Protein AF-0000000081167411 (afdb_homodimer)

Structure (mmCIF, N/CA/C/O backbone):
data_AF-0000000081167411-model_v1
#
loop_
_entity.id
_entity.type
_entity.pdbx_description
1 polymer 'Cystatin domain-containing protein'
#
loop_
_atom_site.group_PDB
_atom_site.id
_atom_site.type_symbol
_atom_site.label_atom_id
_atom_site.label_alt_id
_atom_site.label_comp_id
_atom_site.label_asym_id
_atom_site.label_entity_id
_atom_site.label_seq_id
_atom_site.pdbx_PDB_ins_code
_atom_site.Cartn_x
_atom_site.Cartn_y
_atom_site.Cartn_z
_atom_site.occupancy
_atom_site.B_iso_or_equiv
_atom_site.auth_seq_id
_atom_site.auth_comp_id
_atom_site.auth_asym_id
_atom_site.auth_atom_id
_atom_site.pdbx_PDB_model_num
ATOM 1 N N . MET A 1 1 ? -23.656 -11.133 23.297 1 23.47 1 MET A N 1
ATOM 2 C CA . MET A 1 1 ? -22.922 -9.875 23.406 1 23.47 1 MET A CA 1
ATOM 3 C C . MET A 1 1 ? -22 -9.68 22.203 1 23.47 1 MET A C 1
ATOM 5 O O . MET A 1 1 ? -21.047 -10.43 22.016 1 23.47 1 MET A O 1
ATOM 9 N N . ARG A 1 2 ? -22.453 -9.141 20.984 1 22.61 2 ARG A N 1
ATOM 10 C CA . ARG A 1 2 ? -22.438 -9.391 19.547 1 22.61 2 ARG A CA 1
ATOM 11 C C . ARG A 1 2 ? -21.156 -8.836 18.906 1 22.61 2 ARG A C 1
ATOM 13 O O . ARG A 1 2 ? -20.438 -8.07 19.547 1 22.61 2 ARG A O 1
ATOM 20 N N . TYR A 1 3 ? -21.078 -8.906 17.453 1 22.56 3 TYR A N 1
ATOM 21 C CA . TYR A 1 3 ? -20.281 -9.062 16.234 1 22.56 3 TYR A CA 1
ATOM 22 C C . TYR A 1 3 ? -19.703 -7.727 15.789 1 22.56 3 TYR A C 1
ATOM 24 O O . TYR A 1 3 ? -20.422 -6.898 15.219 1 22.56 3 TYR A O 1
ATOM 32 N N . PHE A 1 4 ? -19.031 -6.93 16.594 1 28.44 4 PHE A N 1
ATOM 33 C CA . PHE A 1 4 ? -18.5 -5.684 16.047 1 28.44 4 PHE A CA 1
ATOM 34 C C . PHE A 1 4 ? -17.797 -5.93 14.719 1 28.44 4 PHE A C 1
ATOM 36 O O . PHE A 1 4 ? -16.734 -6.566 14.68 1 28.44 4 PHE A O 1
ATOM 43 N N . GLY A 1 5 ? -18.453 -6.121 13.625 1 26.88 5 GLY A N 1
ATOM 44 C CA . GLY A 1 5 ? -18.094 -6.305 12.227 1 26.88 5 GLY A CA 1
ATOM 45 C C . GLY A 1 5 ? -17.047 -5.328 11.742 1 26.88 5 GLY A C 1
ATOM 46 O O . GLY A 1 5 ? -16.969 -4.191 12.219 1 26.88 5 GLY A O 1
ATOM 47 N N . LEU A 1 6 ? -15.922 -5.832 11.188 1 31.53 6 LEU A N 1
ATOM 48 C CA . LEU A 1 6 ? -14.688 -5.508 10.484 1 31.53 6 LEU A CA 1
ATOM 49 C C . LEU A 1 6 ? -14.945 -4.52 9.359 1 31.53 6 LEU A C 1
ATOM 51 O O . LEU A 1 6 ? -15.648 -4.84 8.391 1 31.53 6 LEU A O 1
ATOM 55 N N . LEU A 1 7 ? -14.984 -3.16 9.594 1 29.31 7 LEU A N 1
ATOM 56 C CA . LEU A 1 7 ? -15.039 -2.059 8.641 1 29.31 7 LEU A CA 1
ATOM 57 C C . LEU A 1 7 ? -13.93 -2.18 7.605 1 29.31 7 LEU A C 1
ATOM 59 O O . LEU A 1 7 ? -12.75 -2.076 7.938 1 29.31 7 LEU A O 1
ATOM 63 N N . CYS A 1 8 ? -14.016 -2.943 6.617 1 29.3 8 CYS A N 1
ATOM 64 C CA . CYS A 1 8 ? -13.273 -3.303 5.414 1 29.3 8 CYS A CA 1
ATOM 65 C C . CYS A 1 8 ? -12.93 -2.064 4.594 1 29.3 8 CYS A C 1
ATOM 67 O O . CYS A 1 8 ? -12.32 -2.168 3.529 1 29.3 8 CYS A O 1
ATOM 69 N N . CYS A 1 9 ? -13.219 -0.774 4.891 1 36.44 9 CYS A N 1
ATOM 70 C CA . CYS A 1 9 ? -13.945 0.009 3.902 1 36.44 9 CYS A CA 1
ATOM 71 C C . CYS A 1 9 ? -13.031 0.444 2.766 1 36.44 9 CYS A C 1
ATOM 73 O O . CYS A 1 9 ? -11.844 0.692 2.979 1 36.44 9 CYS A O 1
ATOM 75 N N . LEU A 1 10 ? -13.43 0.086 1.723 1 32.34 10 LEU A N 1
ATOM 76 C CA . LEU A 1 10 ? -13 0.375 0.359 1 32.34 10 LEU A CA 1
ATOM 77 C C . LEU A 1 10 ? -12.812 1.874 0.155 1 32.34 10 LEU A C 1
ATOM 79 O O . LEU A 1 10 ? -13.781 2.637 0.187 1 32.34 10 LEU A O 1
ATOM 83 N N . VAL A 1 11 ? -11.766 2.412 0.47 1 28.73 11 VAL A N 1
ATOM 84 C CA . VAL A 1 11 ? -11.664 3.814 0.083 1 28.73 11 VAL A CA 1
ATOM 85 C C . VAL A 1 11 ? -11.602 3.93 -1.438 1 28.73 11 VAL A C 1
ATOM 87 O O . VAL A 1 11 ? -10.555 3.697 -2.045 1 28.73 11 VAL A O 1
ATOM 90 N N . SER A 1 12 ? -12.359 3.035 -2.287 1 28.75 12 SER A N 1
ATOM 91 C CA . SER A 1 12 ? -12.297 3.346 -3.711 1 28.75 12 SER A CA 1
ATOM 92 C C . SER A 1 12 ? -12.984 4.668 -4.02 1 28.75 12 SER A C 1
ATOM 94 O O . SER A 1 12 ? -14.203 4.793 -3.848 1 28.75 12 SER A O 1
ATOM 96 N N . VAL A 1 13 ? -12.438 5.773 -3.877 1 27.03 13 VAL A N 1
ATOM 97 C CA . VAL A 1 13 ? -13.141 6.973 -4.316 1 27.03 13 VAL A CA 1
ATOM 98 C C . VAL A 1 13 ? -13.438 6.879 -5.812 1 27.03 13 VAL A C 1
ATOM 100 O O . VAL A 1 13 ? -12.516 6.82 -6.629 1 27.03 13 VAL A O 1
ATOM 103 N N . LEU A 1 14 ? -14.531 6.184 -6.133 1 26.69 14 LEU A N 1
ATOM 104 C CA . LEU A 1 14 ? -15.07 6.23 -7.484 1 26.69 14 LEU A CA 1
ATOM 105 C C . LEU A 1 14 ? -15.281 7.676 -7.934 1 26.69 14 LEU A C 1
ATOM 107 O O . LEU A 1 14 ? -16.141 8.383 -7.387 1 26.69 14 LEU A O 1
ATOM 111 N N . LEU A 1 15 ? -14.312 8.297 -8.422 1 28.61 15 LEU A N 1
ATOM 112 C CA . LEU A 1 15 ? -14.5 9.617 -9.016 1 28.61 15 LEU A CA 1
ATOM 113 C C . LEU A 1 15 ? -15.398 9.539 -10.242 1 28.61 15 LEU A C 1
ATOM 115 O O . LEU A 1 15 ? -15.148 8.75 -11.156 1 28.61 15 LEU A O 1
ATOM 119 N N . GLY A 1 16 ? -16.688 9.695 -10.102 1 26.27 16 GLY A N 1
ATOM 120 C CA . GLY A 1 16 ? -17.625 9.922 -11.18 1 26.27 16 GLY A CA 1
ATOM 121 C C . GLY A 1 16 ? -17.125 10.922 -12.211 1 26.27 16 GLY A C 1
ATOM 122 O O . GLY A 1 16 ? -16.641 12 -11.852 1 26.27 16 GLY A O 1
ATOM 123 N N . CYS A 1 17 ? -16.875 10.523 -13.461 1 28.55 17 CYS A N 1
ATOM 124 C CA . CYS A 1 17 ? -16.453 11.297 -14.625 1 28.55 17 CYS A CA 1
ATOM 125 C C . CYS A 1 17 ? -17.531 12.289 -15.039 1 28.55 17 CYS A C 1
ATOM 127 O O . CYS A 1 17 ? -18.406 11.961 -15.836 1 28.55 17 CYS A O 1
ATOM 129 N N . GLY A 1 18 ? -18.438 12.859 -14.25 1 30.19 18 GLY A N 1
ATOM 130 C CA . GLY A 1 18 ? -19.312 13.844 -14.859 1 30.19 18 GLY A CA 1
ATOM 131 C C . GLY A 1 18 ? -18.578 14.891 -15.656 1 30.19 18 GLY A C 1
ATOM 132 O O . GLY A 1 18 ? -17.375 15.094 -15.469 1 30.19 18 GLY A O 1
ATOM 133 N N . THR A 1 19 ? -19.141 15.547 -16.734 1 34.78 19 THR A N 1
ATOM 134 C CA . THR A 1 19 ? -18.703 16.688 -17.531 1 34.78 19 THR A CA 1
ATOM 135 C C . THR A 1 19 ? -18.172 17.797 -16.641 1 34.78 19 THR A C 1
ATOM 137 O O . THR A 1 19 ? -18.906 18.688 -16.234 1 34.78 19 THR A O 1
ATOM 140 N N . ALA A 1 20 ? -17.5 17.531 -15.547 1 36.19 20 ALA A N 1
ATOM 141 C CA . ALA A 1 20 ? -17.047 18.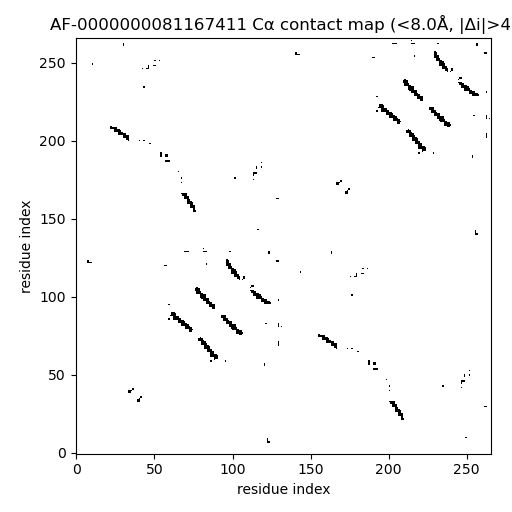578 -14.641 1 36.19 20 ALA A CA 1
ATOM 142 C C . ALA A 1 20 ? -16.234 19.641 -15.383 1 36.19 20 ALA A C 1
ATOM 144 O O . ALA A 1 20 ? -15.57 19.328 -16.375 1 36.19 20 ALA A O 1
ATOM 145 N N . HIS A 1 21 ? -16.469 20.859 -15.32 1 40.5 21 HIS A N 1
ATOM 146 C CA . HIS A 1 21 ? -15.453 21.875 -15.539 1 40.5 21 HIS A CA 1
ATOM 147 C C . HIS A 1 21 ? -14.055 21.344 -15.258 1 40.5 21 HIS A C 1
ATOM 149 O O . HIS A 1 21 ? -13.805 20.781 -14.188 1 40.5 21 HIS A O 1
ATOM 155 N N . MET A 1 22 ? -13.43 20.766 -16.281 1 41.38 22 MET A N 1
ATOM 156 C CA . MET A 1 22 ? -12.078 20.203 -16.234 1 41.38 22 MET A CA 1
ATOM 157 C C . MET A 1 22 ? -11.188 21.016 -15.305 1 41.38 22 MET A C 1
ATOM 159 O O . MET A 1 22 ? -10.734 22.109 -15.664 1 41.38 22 MET A O 1
ATOM 163 N N . GLN A 1 23 ? -11.539 21.266 -14.125 1 48.19 23 GLN A N 1
ATOM 164 C CA . GLN A 1 23 ? -10.516 21.922 -13.312 1 48.19 23 GLN A CA 1
ATOM 165 C C . GLN A 1 23 ? -9.125 21.422 -13.688 1 48.19 23 GLN A C 1
ATOM 167 O O . GLN A 1 23 ? -8.906 20.219 -13.82 1 48.19 23 GLN A O 1
ATOM 172 N N . LEU A 1 24 ? -8.492 22.141 -14.539 1 50.84 24 LEU A N 1
ATOM 173 C CA . LEU A 1 24 ? -7.094 21.875 -14.852 1 50.84 24 LEU A CA 1
ATOM 174 C C . LEU A 1 24 ? -6.355 21.328 -13.633 1 50.84 24 LEU A C 1
ATOM 176 O O . LEU A 1 24 ? -6.309 21.984 -12.594 1 50.84 24 LEU A O 1
ATOM 180 N N . LEU A 1 25 ? -6.434 20.031 -13.398 1 64.94 25 LEU A N 1
ATOM 181 C CA . LEU A 1 25 ? -5.656 19.406 -12.336 1 64.94 25 LEU A CA 1
ATOM 182 C C . LEU A 1 25 ? -4.23 19.953 -12.305 1 64.94 25 LEU A C 1
ATOM 184 O O . LEU A 1 25 ? -3.529 19.938 -13.32 1 64.94 25 LEU A O 1
ATOM 188 N N . GLY A 1 26 ? -3.982 21 -11.508 1 70.12 26 GLY A N 1
ATOM 189 C CA . GLY A 1 26 ? -2.623 21.5 -11.367 1 70.12 26 GLY A CA 1
ATOM 190 C C . GLY A 1 26 ? -1.62 20.406 -11.031 1 70.12 26 GLY A C 1
ATOM 191 O O . GLY A 1 26 ? -1.998 19.328 -10.562 1 70.12 26 GLY A O 1
ATOM 192 N N . GLY A 1 27 ? -0.396 20.484 -11.5 1 84.19 27 GLY A N 1
ATOM 193 C CA . GLY A 1 27 ? 0.702 19.625 -11.078 1 84.19 27 GLY A CA 1
ATOM 194 C C . GLY A 1 27 ? 1.049 19.781 -9.609 1 84.19 27 GLY A C 1
ATOM 195 O O . GLY A 1 27 ? 0.515 20.656 -8.93 1 84.19 27 GLY A O 1
ATOM 196 N N . PHE A 1 28 ? 1.745 18.844 -9.055 1 89.38 28 PHE A N 1
ATOM 197 C CA . PHE A 1 28 ? 2.203 18.984 -7.676 1 89.38 28 PHE A CA 1
ATOM 198 C C . PHE A 1 28 ? 3.217 20.109 -7.543 1 89.38 28 PHE A C 1
ATOM 200 O O . PHE A 1 28 ? 4.066 20.297 -8.414 1 89.38 28 PHE A O 1
ATOM 207 N N . ASP A 1 29 ? 3.096 20.844 -6.48 1 90.62 29 ASP A N 1
ATOM 208 C CA . ASP A 1 29 ? 4.02 21.922 -6.16 1 90.62 29 ASP A CA 1
ATOM 209 C C . ASP A 1 29 ? 5.352 21.375 -5.648 1 90.62 29 ASP A C 1
ATOM 211 O O . ASP A 1 29 ? 5.543 20.156 -5.57 1 90.62 29 ASP A O 1
ATOM 215 N N . ARG A 1 30 ? 6.203 22.297 -5.391 1 91.75 30 ARG A N 1
ATOM 216 C CA . ARG A 1 30 ? 7.5 21.922 -4.84 1 91.75 30 ARG A CA 1
ATOM 217 C C . ARG A 1 30 ? 7.352 21.359 -3.43 1 91.75 30 ARG A C 1
ATOM 219 O O . ARG A 1 30 ? 6.406 21.703 -2.715 1 91.75 30 ARG A O 1
ATOM 226 N N . GLU A 1 31 ? 8.25 20.594 -3.074 1 94.75 31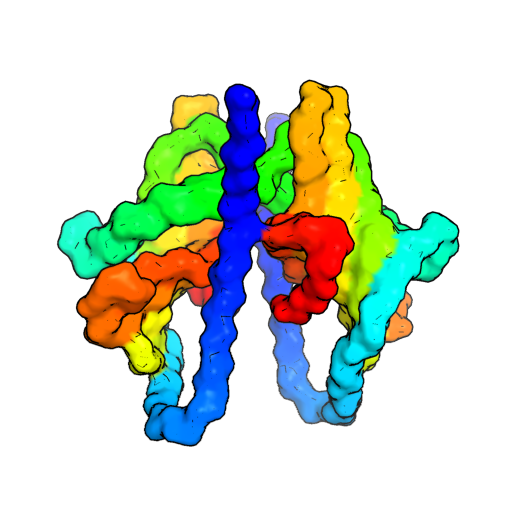 GLU A N 1
ATOM 227 C CA . GLU A 1 31 ? 8.281 19.953 -1.762 1 94.75 31 GLU A CA 1
ATOM 228 C C . GLU A 1 31 ? 8.492 20.984 -0.655 1 94.75 31 GLU A C 1
ATOM 230 O O . GLU A 1 31 ? 9.32 21.891 -0.793 1 94.75 31 GLU A O 1
ATOM 235 N N . LYS A 1 32 ? 7.766 20.922 0.45 1 95.5 32 LYS A N 1
ATOM 236 C CA . LYS A 1 32 ? 7.852 21.797 1.619 1 95.5 32 LYS A CA 1
ATOM 237 C C . LYS A 1 32 ? 8.008 20.969 2.9 1 95.5 32 LYS A C 1
ATOM 239 O O . LYS A 1 32 ? 7.551 19.828 2.975 1 95.5 32 LYS A O 1
ATOM 244 N N . THR A 1 33 ? 8.648 21.594 3.822 1 95.31 33 THR A N 1
ATOM 245 C CA . THR A 1 33 ? 8.75 20.984 5.141 1 95.31 33 THR A CA 1
ATOM 246 C C . THR A 1 33 ? 7.484 21.234 5.953 1 95.31 33 THR A C 1
ATOM 248 O O . THR A 1 33 ? 6.914 22.328 5.914 1 95.31 33 THR A O 1
ATOM 251 N N . VAL A 1 34 ? 7.102 20.188 6.672 1 96.38 34 VAL A N 1
ATOM 252 C CA . VAL A 1 34 ? 5.961 20.375 7.562 1 96.38 34 VAL A CA 1
ATOM 253 C C . VAL A 1 34 ? 6.418 21.031 8.867 1 96.38 34 VAL A C 1
ATOM 255 O O . VAL A 1 34 ? 7.293 20.484 9.555 1 96.38 34 VAL A O 1
ATOM 258 N N . THR A 1 35 ? 5.785 22.109 9.172 1 96.31 35 THR A N 1
ATOM 259 C CA . THR A 1 35 ? 6.086 22.797 10.422 1 96.31 35 THR A CA 1
ATOM 260 C C . THR A 1 35 ? 4.973 22.578 11.445 1 96.31 35 THR A C 1
ATOM 262 O O . THR A 1 35 ? 3.789 22.594 11.094 1 96.31 35 THR A O 1
ATOM 265 N N . LYS A 1 36 ? 5.367 22.406 12.672 1 93.94 36 LYS A N 1
ATOM 266 C CA . LYS A 1 36 ? 4.383 22.219 13.734 1 93.94 36 LYS A CA 1
ATOM 267 C C . LYS A 1 36 ? 3.404 23.391 13.789 1 93.94 36 LYS A C 1
ATOM 269 O O . LYS A 1 36 ? 3.811 24.547 13.719 1 93.94 36 LYS A O 1
ATOM 274 N N . GLY A 1 37 ? 2.141 23.031 13.867 1 94.12 37 GLY A N 1
ATOM 275 C CA . GLY A 1 37 ? 1.109 24.047 13.977 1 94.12 37 GLY A CA 1
ATOM 276 C C . GLY A 1 37 ? 0.63 24.562 12.633 1 94.12 37 GLY A C 1
ATOM 277 O O . GLY A 1 37 ? -0.371 25.281 12.555 1 94.12 37 GLY A O 1
ATOM 278 N N . SER A 1 38 ? 1.311 24.219 11.586 1 96.25 38 SER A N 1
ATOM 279 C CA . SER A 1 38 ? 0.891 24.656 10.25 1 96.25 38 SER A CA 1
ATOM 280 C C . SER A 1 38 ? -0.426 24 9.852 1 96.25 38 SER A C 1
ATOM 282 O O . SER A 1 38 ? -0.88 23.047 10.508 1 96.25 38 SER A O 1
ATOM 284 N N . GLU A 1 39 ? -0.986 24.516 8.766 1 95 39 GLU A N 1
ATOM 285 C CA . GLU A 1 39 ? -2.234 23.969 8.25 1 95 39 GLU A CA 1
ATOM 286 C C . GLU A 1 39 ? -2.074 22.5 7.883 1 95 39 GLU A C 1
ATOM 288 O O . GLU A 1 39 ? -2.932 21.672 8.211 1 95 39 GLU A O 1
ATOM 293 N N . VAL A 1 40 ? -0.971 22.156 7.254 1 96.38 40 VAL A N 1
ATOM 294 C CA . VAL A 1 40 ? -0.758 20.781 6.812 1 96.38 40 VAL A CA 1
ATOM 295 C C . VAL A 1 40 ? -0.528 19.875 8.016 1 96.38 40 VAL A C 1
ATOM 297 O O . VAL A 1 40 ? -0.992 18.734 8.047 1 96.38 40 VAL A O 1
ATOM 300 N N . SER A 1 41 ? 0.216 20.406 8.969 1 97.44 41 SER A N 1
ATOM 301 C CA . SER A 1 41 ? 0.397 19.609 10.188 1 97.44 41 SER A CA 1
ATOM 302 C C . SER A 1 41 ? -0.941 19.297 10.852 1 97.44 41 SER A C 1
ATOM 304 O O . SER A 1 41 ? -1.163 18.188 11.32 1 97.44 41 SER A O 1
ATOM 306 N N . GLN A 1 42 ? -1.876 20.25 10.891 1 97 42 GLN A N 1
ATOM 307 C CA . GLN A 1 42 ? -3.193 20.047 11.484 1 97 42 GLN A CA 1
ATOM 308 C C . GLN A 1 42 ? -4.027 19.078 10.648 1 97 42 GLN A C 1
ATOM 310 O O . GLN A 1 42 ? -4.758 18.25 11.195 1 97 42 GLN A O 1
ATOM 315 N N . LEU A 1 43 ? -3.93 19.281 9.438 1 96.94 43 LEU A N 1
ATOM 316 C CA . LEU A 1 43 ? -4.621 18.375 8.523 1 96.94 43 LEU A CA 1
ATOM 317 C C . LEU A 1 43 ? -4.156 16.938 8.742 1 96.94 43 LEU A C 1
ATOM 319 O O . LEU A 1 43 ? -4.98 16.016 8.812 1 96.94 43 LEU A O 1
ATOM 323 N N . PHE A 1 44 ? -2.879 16.766 8.867 1 98.06 44 PHE A N 1
ATOM 324 C CA . PHE A 1 44 ? -2.287 15.461 9.125 1 98.06 44 PHE A CA 1
ATOM 325 C C . PHE A 1 44 ? -2.816 14.875 10.43 1 98.06 44 PHE A C 1
ATOM 327 O O . PHE A 1 44 ? -3.156 13.695 10.5 1 98.06 44 PHE A O 1
ATOM 334 N N . ASP A 1 45 ? -2.93 15.648 11.414 1 97.19 45 ASP A N 1
ATOM 335 C CA . ASP A 1 45 ? -3.406 15.203 12.719 1 97.19 45 ASP A CA 1
ATOM 336 C C . ASP A 1 45 ? -4.832 14.656 12.625 1 97.19 45 ASP A C 1
ATOM 338 O O . ASP A 1 45 ? -5.195 13.734 13.352 1 97.19 45 ASP A O 1
ATOM 342 N N . ARG A 1 46 ? -5.559 15.148 11.711 1 96.25 46 ARG A N 1
ATOM 343 C CA . ARG A 1 46 ? -6.957 14.742 11.594 1 96.25 46 ARG A CA 1
ATOM 344 C C . ARG A 1 46 ? -7.074 13.352 10.992 1 96.25 46 ARG A C 1
ATOM 346 O O . ARG A 1 46 ? -8.109 12.695 11.125 1 96.25 46 ARG A O 1
ATOM 353 N N . VAL A 1 47 ? -6.012 12.859 10.328 1 97.19 47 VAL A N 1
ATOM 354 C CA . VAL A 1 47 ? -6.121 11.555 9.688 1 97.19 47 VAL A CA 1
ATOM 355 C C . VAL A 1 47 ? -5.203 10.555 10.391 1 97.19 47 VAL A C 1
ATOM 357 O O . VAL A 1 47 ? -4.996 9.445 9.906 1 97.19 47 VAL A O 1
ATOM 360 N N . LYS A 1 48 ? -4.707 10.852 11.539 1 96.62 48 LYS A N 1
ATOM 361 C CA . LYS A 1 48 ? -3.777 9.969 12.242 1 96.62 48 LYS A CA 1
ATOM 362 C C . LYS A 1 48 ? -4.441 8.648 12.609 1 96.62 48 LYS A C 1
ATOM 364 O O . LYS A 1 48 ? -3.83 7.582 12.5 1 96.62 48 LYS A O 1
ATOM 369 N N . THR A 1 49 ? -5.637 8.758 13.047 1 95.19 49 THR A N 1
ATOM 370 C CA . THR A 1 49 ? -6.348 7.535 13.391 1 95.19 49 THR A CA 1
ATOM 371 C C . THR A 1 49 ? -6.543 6.656 12.164 1 95.19 49 THR A C 1
ATOM 373 O O . THR A 1 49 ? -6.391 5.434 12.234 1 95.19 49 THR A O 1
ATOM 376 N N . ASP A 1 50 ? -6.883 7.254 11.047 1 94.06 50 ASP A N 1
ATOM 377 C CA . ASP A 1 50 ? -7.035 6.52 9.789 1 94.06 50 ASP A CA 1
ATOM 378 C C . ASP A 1 50 ? -5.715 5.883 9.367 1 94.06 50 ASP A C 1
ATOM 380 O O . ASP A 1 50 ? -5.699 4.762 8.844 1 94.06 50 ASP A O 1
ATOM 384 N N . ILE A 1 51 ? -4.633 6.551 9.578 1 94.69 51 ILE A N 1
ATOM 385 C CA . ILE A 1 51 ? -3.309 6.027 9.25 1 94.69 51 ILE A CA 1
ATOM 386 C C . ILE A 1 51 ? -3.016 4.801 10.109 1 94.69 51 ILE A C 1
ATOM 388 O O . ILE A 1 51 ? -2.576 3.768 9.594 1 94.69 51 ILE A O 1
ATOM 392 N N . LYS A 1 52 ? -3.273 4.926 11.336 1 92.69 52 LYS A N 1
ATOM 393 C CA . LYS A 1 52 ? -3.053 3.795 12.234 1 92.69 52 LYS A CA 1
ATOM 394 C C . LYS A 1 52 ? -3.9 2.594 11.828 1 92.69 52 LYS A C 1
ATOM 396 O O . LYS A 1 52 ? -3.412 1.462 11.797 1 92.69 52 LYS A O 1
ATOM 401 N N . ASN A 1 53 ? -5.102 2.889 11.523 1 90.69 53 ASN A N 1
ATOM 402 C CA . ASN A 1 53 ? -5.98 1.808 11.102 1 90.69 53 ASN A CA 1
ATOM 403 C C . ASN A 1 53 ? -5.473 1.136 9.828 1 90.69 53 ASN A C 1
ATOM 405 O O . ASN A 1 53 ? -5.496 -0.091 9.719 1 90.69 53 ASN A O 1
ATOM 409 N N . ALA A 1 54 ? -5.051 1.914 8.93 1 90.5 54 ALA A N 1
ATOM 410 C CA . ALA A 1 54 ? -4.52 1.377 7.684 1 90.5 54 ALA A CA 1
ATOM 411 C C . ALA A 1 54 ? -3.283 0.521 7.938 1 90.5 54 ALA A C 1
ATOM 413 O O . ALA A 1 54 ? -3.15 -0.572 7.379 1 90.5 54 ALA A O 1
ATOM 414 N N . LEU A 1 55 ? -2.428 0.99 8.758 1 91.69 55 LEU A N 1
ATOM 415 C CA . LEU A 1 55 ? -1.218 0.239 9.07 1 91.69 55 LEU A CA 1
ATOM 416 C C . LEU A 1 55 ? -1.558 -1.062 9.789 1 91.69 55 LEU A C 1
ATOM 418 O O . LEU A 1 55 ? -0.905 -2.086 9.57 1 91.69 55 LEU A O 1
ATOM 422 N N . ASP A 1 56 ? -2.561 -1.093 10.562 1 88.94 56 ASP A N 1
ATOM 423 C CA . ASP A 1 56 ? -2.992 -2.297 11.266 1 88.94 56 ASP A CA 1
ATOM 424 C C . ASP A 1 56 ? -3.488 -3.357 10.289 1 88.94 56 ASP A C 1
ATOM 426 O O . ASP A 1 56 ? -3.354 -4.555 10.539 1 88.94 56 ASP A O 1
ATOM 430 N N . CYS A 1 57 ? -4.039 -2.863 9.195 1 87.12 57 CYS A N 1
ATOM 431 C CA . CYS A 1 57 ? -4.523 -3.797 8.188 1 87.12 57 CYS A CA 1
ATOM 432 C C . CYS A 1 57 ? -3.371 -4.578 7.57 1 87.12 57 CYS A C 1
ATOM 434 O O . CYS A 1 57 ? -3.562 -5.695 7.086 1 87.12 57 CYS A O 1
ATOM 436 N N . PHE A 1 58 ? -2.182 -4.082 7.629 1 88.88 58 PHE A N 1
ATOM 437 C CA . PHE A 1 58 ? -1.025 -4.766 7.059 1 88.88 58 PHE A CA 1
ATOM 438 C C . PHE A 1 58 ? -0.361 -5.66 8.102 1 88.88 58 PHE A C 1
ATOM 440 O O . PHE A 1 58 ? 0.562 -6.414 7.781 1 88.88 58 PHE A O 1
ATOM 447 N N . ASN A 1 59 ? -0.777 -5.516 9.352 1 87.06 59 ASN A N 1
ATOM 448 C CA . ASN A 1 59 ? -0.23 -6.383 10.383 1 87.06 59 ASN A CA 1
ATOM 449 C C . ASN A 1 59 ? -0.728 -7.816 10.234 1 87.06 59 ASN A C 1
ATOM 451 O O . ASN A 1 59 ? -1.878 -8.117 10.562 1 87.06 59 ASN A O 1
ATOM 455 N N . VAL A 1 60 ? 0.082 -8.711 9.883 1 86.12 60 VAL A N 1
ATOM 456 C CA . VAL A 1 60 ? -0.377 -10.055 9.555 1 86.12 60 VAL A CA 1
ATOM 457 C C . VAL A 1 60 ? -0.211 -10.969 10.766 1 86.12 60 VAL A C 1
ATOM 459 O O . VAL A 1 60 ? -0.807 -12.047 10.828 1 86.12 60 VAL A O 1
ATOM 462 N N . GLY A 1 61 ? 0.526 -10.578 11.742 1 85.75 61 GLY A N 1
ATOM 463 C CA . GLY A 1 61 ? 0.695 -11.422 12.922 1 85.75 61 GLY A CA 1
ATOM 464 C C . GLY A 1 61 ? 1.346 -12.758 12.617 1 85.75 61 GLY A C 1
ATOM 465 O O . GLY A 1 61 ? 2.311 -12.82 11.852 1 85.75 61 GLY A O 1
ATOM 466 N N . TYR A 1 62 ? 0.834 -13.828 13.32 1 89.06 62 TYR A N 1
ATOM 467 C CA . TYR A 1 62 ? 1.325 -15.188 13.125 1 89.06 62 TYR A CA 1
ATOM 468 C C . TYR A 1 62 ? 0.553 -15.898 12.023 1 89.06 62 TYR A C 1
ATOM 470 O O . TYR A 1 62 ? -0.547 -16.406 12.25 1 89.06 62 TYR A O 1
ATOM 478 N N . THR A 1 63 ? 1.07 -15.93 10.867 1 91.69 63 THR A N 1
ATOM 479 C CA . THR A 1 63 ? 0.361 -16.438 9.703 1 91.69 63 THR A CA 1
ATOM 480 C C . THR A 1 63 ? 1.2 -17.484 8.977 1 91.69 63 THR A C 1
ATOM 482 O O . THR A 1 63 ? 2.426 -17.516 9.109 1 91.69 63 THR A O 1
ATOM 485 N N . GLY A 1 64 ? 0.513 -18.375 8.297 1 93.25 64 GLY A N 1
ATOM 486 C CA . GLY A 1 64 ? 1.155 -19.281 7.352 1 93.25 64 GLY A CA 1
ATOM 487 C C . GLY A 1 64 ? 1.486 -18.609 6.027 1 93.25 64 GLY A C 1
ATOM 488 O O . GLY A 1 64 ? 1.324 -17.391 5.883 1 93.25 64 GLY A O 1
ATOM 489 N N . PRO A 1 65 ? 2.035 -19.391 5.09 1 94.44 65 PRO A N 1
ATOM 490 C CA . PRO A 1 65 ? 2.373 -18.844 3.771 1 94.44 65 PRO A CA 1
ATOM 491 C C . PRO A 1 65 ? 1.15 -18.328 3.012 1 94.44 65 PRO A C 1
ATOM 493 O O . PRO A 1 65 ? 0.065 -18.906 3.125 1 94.44 65 PRO A O 1
ATOM 496 N N . PRO A 1 66 ? 1.371 -17.266 2.25 1 96 66 PRO A N 1
ATOM 497 C CA . PRO A 1 66 ? 0.239 -16.781 1.462 1 96 66 PRO A CA 1
ATOM 498 C C . PRO A 1 66 ? -0.187 -17.75 0.368 1 96 66 PRO A C 1
ATOM 500 O O . PRO A 1 66 ? 0.654 -18.469 -0.196 1 96 66 PRO A O 1
ATOM 503 N N . THR A 1 67 ? -1.477 -17.688 0.09 1 94.94 67 THR A N 1
ATOM 504 C CA . THR A 1 67 ? -2.055 -18.484 -0.985 1 94.94 67 THR A CA 1
ATOM 505 C C . THR A 1 67 ? -2.789 -17.594 -1.985 1 94.94 67 THR A C 1
ATOM 507 O O . THR A 1 67 ? -3.596 -16.75 -1.596 1 94.94 67 THR A O 1
ATOM 510 N N . ALA A 1 68 ? -2.5 -17.797 -3.238 1 95.94 68 ALA A N 1
ATOM 511 C CA . ALA A 1 68 ? -3.201 -17.062 -4.293 1 95.94 68 ALA A CA 1
ATOM 512 C C . ALA A 1 68 ? -4.613 -17.609 -4.488 1 95.94 68 ALA A C 1
ATOM 514 O O . ALA A 1 68 ? -4.824 -18.828 -4.492 1 95.94 68 ALA A O 1
ATOM 515 N N . LEU A 1 69 ? -5.629 -16.703 -4.742 1 94.69 69 LEU A N 1
ATOM 516 C CA . LEU A 1 69 ? -7.023 -17.125 -4.836 1 94.69 69 LEU A CA 1
ATOM 517 C C . LEU A 1 69 ? -7.566 -16.906 -6.242 1 94.69 69 LEU A C 1
ATOM 519 O O . LEU A 1 69 ? -8.016 -17.859 -6.895 1 94.69 69 LEU A O 1
ATOM 523 N N . LYS A 1 70 ? -7.621 -15.688 -6.645 1 95.5 70 LYS A N 1
ATOM 524 C CA . LYS A 1 70 ? -8.117 -15.258 -7.949 1 95.5 70 LYS A CA 1
ATOM 525 C C . LYS A 1 70 ? -7.148 -14.289 -8.617 1 95.5 70 LYS A C 1
ATOM 527 O O . LYS A 1 70 ? -6.227 -13.781 -7.973 1 95.5 70 LYS A O 1
ATOM 532 N N . TYR A 1 71 ? -7.387 -14.125 -9.914 1 95.62 71 TYR A N 1
ATOM 533 C CA . TYR A 1 71 ? -6.516 -13.172 -10.594 1 95.62 71 TYR A CA 1
ATOM 534 C C . TYR A 1 71 ? -7.176 -12.641 -11.859 1 95.62 71 TYR A C 1
ATOM 536 O O . TYR A 1 71 ? -8.094 -13.266 -12.398 1 95.62 71 TYR A O 1
ATOM 544 N N . ILE A 1 72 ? -6.727 -11.453 -12.258 1 95.38 72 ILE A N 1
ATOM 545 C CA . ILE A 1 72 ? -6.941 -10.891 -13.586 1 95.38 72 ILE A CA 1
ATOM 546 C C . ILE A 1 72 ? -5.594 -10.594 -14.242 1 95.38 72 ILE A C 1
ATOM 548 O O . ILE A 1 72 ? -4.586 -10.43 -13.555 1 95.38 72 ILE A O 1
ATOM 552 N N . GLN A 1 73 ? -5.547 -10.594 -15.531 1 96 73 GLN A N 1
ATOM 553 C CA . GLN A 1 73 ? -4.273 -10.391 -16.219 1 96 73 GLN A CA 1
ATOM 554 C C . GLN A 1 73 ? -4.43 -9.422 -17.391 1 96 73 GLN A C 1
ATOM 556 O O . GLN A 1 73 ? -5.52 -9.273 -17.938 1 96 73 GLN A O 1
ATOM 561 N N . GLN A 1 74 ? -3.363 -8.781 -17.688 1 94.38 74 GLN A N 1
ATOM 562 C CA . GLN A 1 74 ? -3.281 -7.797 -18.766 1 94.38 74 GLN A CA 1
ATOM 563 C C . GLN A 1 74 ? -1.997 -7.973 -19.578 1 94.38 74 GLN A C 1
ATOM 565 O O . GLN A 1 74 ? -0.906 -8.039 -19 1 94.38 74 GLN A O 1
ATOM 570 N N . VAL A 1 75 ? -2.234 -8.055 -20.938 1 92 75 VAL A N 1
ATOM 571 C CA . VAL A 1 75 ? -1.077 -8.156 -21.812 1 92 75 VAL A CA 1
ATOM 572 C C . VAL A 1 75 ? -0.486 -6.77 -22.047 1 92 75 VAL A C 1
ATOM 574 O O . VAL A 1 75 ? -1.188 -5.859 -22.5 1 92 75 VAL A O 1
ATOM 577 N N . VAL A 1 76 ? 0.887 -6.613 -21.734 1 89.62 76 VAL A N 1
ATOM 578 C CA . VAL A 1 76 ? 1.685 -5.434 -22.062 1 89.62 76 VAL A CA 1
ATOM 579 C C . VAL A 1 76 ? 2.973 -5.855 -22.766 1 89.62 76 VAL A C 1
ATOM 581 O O . VAL A 1 76 ? 2.963 -6.762 -23.594 1 89.62 76 VAL A O 1
ATOM 584 N N . ALA A 1 77 ? 4.078 -5.25 -22.562 1 88.25 77 ALA A N 1
ATOM 585 C CA . ALA A 1 77 ? 5.375 -5.812 -22.938 1 88.25 77 ALA A CA 1
ATOM 586 C C . ALA A 1 77 ? 5.801 -6.902 -21.953 1 88.25 77 ALA A C 1
ATOM 588 O O . ALA A 1 77 ? 6.805 -6.758 -21.25 1 88.25 77 ALA A O 1
ATOM 589 N N . GLY A 1 78 ? 4.98 -7.855 -21.938 1 93.25 78 GLY A N 1
ATOM 590 C CA . GLY A 1 78 ? 4.895 -8.898 -20.922 1 93.25 78 GLY A CA 1
ATOM 591 C C . GLY A 1 78 ? 3.49 -9.109 -20.391 1 93.25 78 GLY A C 1
ATOM 592 O O . GLY A 1 78 ? 2.518 -9.031 -21.141 1 93.25 78 GLY A O 1
ATOM 593 N N . MET A 1 79 ? 3.438 -9.43 -19.062 1 94.44 79 MET A N 1
ATOM 594 C CA . MET A 1 79 ? 2.129 -9.648 -18.453 1 94.44 79 MET A CA 1
ATOM 595 C C . MET A 1 79 ? 2.051 -8.984 -17.078 1 94.44 79 MET A C 1
ATOM 597 O O . MET A 1 79 ? 3 -9.062 -16.297 1 94.44 79 MET A O 1
ATOM 601 N N . ASN A 1 80 ? 1.009 -8.258 -16.922 1 95.06 80 ASN A N 1
ATOM 602 C CA . ASN A 1 80 ? 0.624 -7.871 -15.562 1 95.06 80 ASN A CA 1
ATOM 603 C C . ASN A 1 80 ? -0.433 -8.812 -14.984 1 95.06 80 ASN A C 1
ATOM 605 O O . ASN A 1 80 ? -1.402 -9.148 -15.664 1 95.06 80 ASN A O 1
ATOM 609 N N . TYR A 1 81 ? -0.26 -9.172 -13.75 1 96 81 TYR A N 1
ATOM 610 C CA . TYR A 1 81 ? -1.261 -9.922 -13 1 96 81 TYR A CA 1
ATOM 611 C C . TYR A 1 81 ? -1.671 -9.18 -11.734 1 96 81 TYR A C 1
ATOM 613 O O . TYR A 1 81 ? -0.817 -8.719 -10.977 1 96 81 TYR A O 1
ATOM 621 N N . ILE A 1 82 ? -2.941 -9.016 -11.516 1 95.12 82 ILE A N 1
ATOM 622 C CA . ILE A 1 82 ? -3.459 -8.672 -10.195 1 95.12 82 ILE A CA 1
ATOM 623 C C . ILE A 1 82 ? -4.039 -9.914 -9.523 1 95.12 82 ILE A C 1
ATOM 625 O O . ILE A 1 82 ? -4.984 -10.516 -10.039 1 95.12 82 ILE A O 1
ATOM 629 N N . VAL A 1 83 ? -3.457 -10.25 -8.406 1 95.31 83 VAL A N 1
ATOM 630 C CA . VAL A 1 83 ? -3.787 -11.5 -7.742 1 95.31 83 VAL A CA 1
ATOM 631 C C . VAL A 1 83 ? -4.344 -11.219 -6.348 1 95.31 83 VAL A C 1
ATOM 633 O O . VAL A 1 83 ? -3.725 -10.492 -5.562 1 95.31 83 VAL A O 1
ATOM 636 N N . SER A 1 84 ? -5.516 -11.742 -6.109 1 94.31 84 SER A N 1
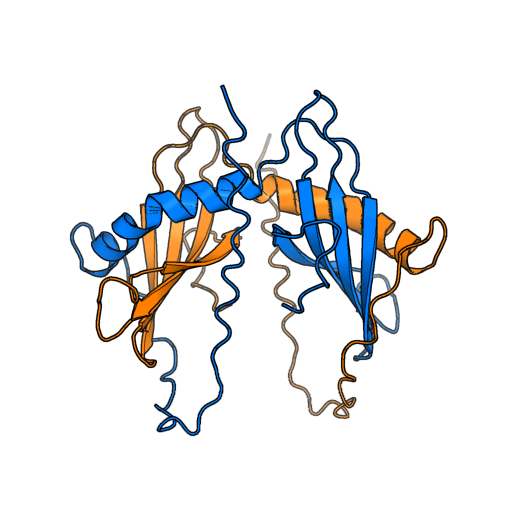ATOM 637 C CA . SER A 1 84 ? -5.965 -11.766 -4.719 1 94.31 84 SER A CA 1
ATOM 638 C C . SER A 1 84 ? -5.344 -12.93 -3.957 1 94.31 84 SER A C 1
ATOM 640 O O . SER A 1 84 ? -5.164 -14.016 -4.512 1 94.31 84 SER A O 1
ATOM 642 N N . MET A 1 85 ? -5.023 -12.672 -2.67 1 94.31 85 MET A N 1
ATOM 643 C CA . MET A 1 85 ? -4.395 -13.719 -1.868 1 94.31 85 MET A CA 1
ATOM 644 C C . MET A 1 85 ? -4.91 -13.688 -0.434 1 94.31 85 MET A C 1
ATOM 646 O O . MET A 1 85 ? -5.488 -12.695 0.003 1 94.31 85 MET A O 1
ATOM 650 N N . VAL A 1 86 ? -4.688 -14.867 0.24 1 93.38 86 VAL A N 1
ATOM 651 C CA . VAL A 1 86 ? -5.043 -15 1.649 1 93.38 86 VAL A CA 1
ATOM 652 C C . VAL A 1 86 ? -3.814 -15.43 2.453 1 93.38 86 VAL A C 1
ATOM 654 O O . VAL A 1 86 ? -2.984 -16.203 1.967 1 93.38 86 VAL A O 1
ATOM 657 N N . MET A 1 87 ? -3.648 -14.82 3.539 1 93.19 87 MET A N 1
ATOM 658 C CA . MET A 1 87 ? -2.719 -15.281 4.566 1 93.19 87 MET A CA 1
ATOM 659 C C . MET A 1 87 ? -3.467 -15.906 5.738 1 93.19 87 MET A C 1
ATOM 661 O O . MET A 1 87 ? -4.117 -15.203 6.512 1 93.19 87 MET A O 1
ATOM 665 N N . PRO A 1 88 ? -3.299 -17.172 5.879 1 93.62 88 PRO A N 1
ATOM 666 C CA . PRO A 1 88 ? -4.059 -17.844 6.938 1 93.62 88 PRO A CA 1
ATOM 667 C C . PRO A 1 88 ? -3.502 -17.562 8.328 1 93.62 88 PRO A C 1
ATOM 669 O O . PRO A 1 88 ? -2.285 -17.578 8.531 1 93.62 88 PRO A O 1
ATOM 672 N N . SER A 1 89 ? -4.43 -17.359 9.25 1 93.19 89 SER A N 1
ATOM 673 C CA . SER A 1 89 ? -4.012 -17.203 10.641 1 93.19 89 SER A CA 1
ATOM 674 C C . SER A 1 89 ? -3.625 -18.562 11.242 1 93.19 89 SER A C 1
ATOM 676 O O . SER A 1 89 ? -4.332 -19.547 11.062 1 93.19 89 SER A O 1
ATOM 678 N N . LEU A 1 90 ? -2.469 -18.562 11.969 1 93.5 90 LEU A N 1
ATOM 679 C CA . LEU A 1 90 ? -2.035 -19.812 12.594 1 93.5 90 LEU A CA 1
ATOM 680 C C . LEU A 1 90 ? -2.359 -19.812 14.086 1 93.5 90 LEU A C 1
ATOM 682 O O . LEU A 1 90 ? -2.15 -20.812 14.766 1 93.5 90 LEU A O 1
ATOM 686 N N . ASP A 1 91 ? -2.832 -18.719 14.602 1 90.44 91 ASP A N 1
ATOM 687 C CA . ASP A 1 91 ? -3.123 -18.641 16.031 1 90.44 91 ASP A CA 1
ATOM 688 C C . ASP A 1 91 ? -4.621 -18.453 16.281 1 90.44 91 ASP A C 1
ATOM 690 O O . ASP A 1 91 ? -5.023 -17.969 17.328 1 90.44 91 ASP A O 1
ATOM 694 N N . GLY A 1 92 ? -5.43 -18.844 15.352 1 88.62 92 GLY A N 1
ATOM 695 C CA . GLY A 1 92 ? -6.871 -18.828 15.531 1 88.62 92 GLY A CA 1
ATOM 696 C C . GLY A 1 92 ? -7.496 -17.469 15.242 1 88.62 92 GLY A C 1
ATOM 697 O O . GLY A 1 92 ? -8.703 -17.281 15.43 1 88.62 92 GLY A O 1
ATOM 698 N N . GLY A 1 93 ? -6.691 -16.562 14.836 1 86.56 93 GLY A N 1
ATOM 699 C CA . GLY A 1 93 ? -7.238 -15.258 14.461 1 86.56 93 GLY A CA 1
ATOM 700 C C . GLY A 1 93 ? -7.891 -15.258 13.094 1 86.56 93 GLY A C 1
ATOM 701 O O . GLY A 1 93 ? -8.273 -16.312 12.578 1 86.56 93 GLY A O 1
ATOM 702 N N . GLN A 1 94 ? -8.133 -14.102 12.547 1 87 94 GLN A N 1
ATOM 703 C CA . GLN A 1 94 ? -8.766 -13.945 11.242 1 87 94 GLN A CA 1
ATOM 704 C C . GLN A 1 94 ? -7.734 -14.031 10.117 1 87 94 GLN A C 1
ATOM 706 O O . GLN A 1 94 ? -6.598 -13.578 10.273 1 87 94 GLN A O 1
ATOM 711 N N . ASN A 1 95 ? -8.195 -14.625 9.055 1 90.25 95 ASN A N 1
ATOM 712 C CA . ASN A 1 95 ? -7.375 -14.57 7.848 1 90.25 95 ASN A CA 1
ATOM 713 C C . ASN A 1 95 ? -7.207 -13.133 7.348 1 90.25 95 ASN A C 1
ATOM 715 O O . ASN A 1 95 ? -8.102 -12.305 7.516 1 90.25 95 ASN A O 1
ATOM 719 N N . LYS A 1 96 ? -6.023 -12.914 6.785 1 89.81 96 LYS A N 1
ATOM 720 C CA . LYS A 1 96 ? -5.805 -11.625 6.141 1 89.81 96 LYS A CA 1
ATOM 721 C C . LYS A 1 96 ? -5.793 -11.766 4.621 1 89.81 96 LYS A C 1
ATOM 723 O O . LYS A 1 96 ? -5.297 -12.758 4.086 1 89.81 96 LYS A O 1
ATOM 728 N N . TYR A 1 97 ? -6.305 -10.727 3.979 1 90.75 97 TYR A N 1
ATOM 729 C CA . TYR A 1 97 ? -6.41 -10.742 2.523 1 90.75 97 TYR A CA 1
ATOM 730 C C . TYR A 1 97 ? -5.703 -9.539 1.91 1 90.75 97 TYR A C 1
ATOM 732 O O . TYR A 1 97 ? -5.789 -8.43 2.436 1 90.75 97 TYR A O 1
ATOM 740 N N . PHE A 1 98 ? -5.035 -9.852 0.825 1 92.56 98 PHE A N 1
ATOM 741 C CA . PHE A 1 98 ? -4.328 -8.805 0.092 1 92.56 98 PHE A CA 1
ATOM 742 C C . PHE A 1 98 ? -4.523 -8.977 -1.41 1 92.56 98 PHE A C 1
ATOM 744 O O . PHE A 1 98 ? -4.941 -10.039 -1.872 1 92.56 98 PHE A O 1
ATOM 751 N N . ILE A 1 99 ? -4.273 -7.945 -2.137 1 93.12 99 ILE A N 1
ATOM 752 C CA . ILE A 1 99 ? -4.082 -8.016 -3.582 1 93.12 99 ILE A CA 1
ATOM 753 C C . ILE A 1 99 ? -2.66 -7.586 -3.936 1 93.12 99 ILE A C 1
ATOM 755 O O . ILE A 1 99 ? -2.125 -6.641 -3.352 1 93.12 99 ILE A O 1
ATOM 759 N N . VAL A 1 100 ? -2.115 -8.289 -4.871 1 94.25 100 VAL A N 1
ATOM 760 C CA . VAL A 1 100 ? -0.761 -7.957 -5.305 1 94.25 100 VAL A CA 1
ATOM 761 C C . VAL A 1 100 ? -0.725 -7.812 -6.824 1 94.25 100 VAL A C 1
ATOM 763 O O . VAL A 1 100 ? -1.513 -8.445 -7.531 1 94.25 100 VAL A O 1
ATOM 766 N N . LYS A 1 101 ? 0.157 -6.973 -7.297 1 93.88 101 LYS A N 1
ATOM 767 C CA . LYS A 1 101 ? 0.452 -6.836 -8.719 1 93.88 101 LYS A CA 1
ATOM 768 C C . LYS A 1 101 ? 1.811 -7.445 -9.062 1 93.88 101 LYS A C 1
ATOM 770 O O . LYS A 1 101 ? 2.828 -7.074 -8.469 1 93.88 101 LYS A O 1
ATOM 775 N N . ILE A 1 102 ? 1.783 -8.328 -9.961 1 96.38 102 ILE A N 1
ATOM 776 C CA . ILE A 1 102 ? 2.98 -9.031 -10.398 1 96.38 102 ILE A CA 1
ATOM 777 C C . ILE A 1 102 ? 3.238 -8.742 -11.875 1 96.38 102 ILE A C 1
ATOM 779 O O . ILE A 1 102 ? 2.311 -8.766 -12.688 1 96.38 102 ILE A O 1
ATOM 783 N N . TYR A 1 103 ? 4.492 -8.477 -12.203 1 95.69 103 TYR A N 1
ATOM 784 C CA . TYR A 1 103 ? 4.898 -8.281 -13.594 1 95.69 103 TYR A CA 1
ATOM 785 C C . TYR A 1 103 ? 5.812 -9.414 -14.055 1 95.69 103 TYR A C 1
ATOM 787 O O . TYR A 1 103 ? 6.801 -9.734 -13.383 1 95.69 103 TYR A O 1
ATOM 795 N N . GLU A 1 104 ? 5.418 -9.953 -15.188 1 95.5 104 GLU A N 1
ATOM 796 C CA . GLU A 1 104 ? 6.227 -10.969 -15.852 1 95.5 104 GLU A CA 1
ATOM 797 C C . GLU A 1 104 ? 6.707 -10.484 -17.219 1 95.5 104 GLU A C 1
ATOM 799 O O . GLU A 1 104 ? 5.922 -10.391 -18.156 1 95.5 104 GLU A O 1
ATOM 804 N N . PRO A 1 105 ? 8.008 -10.227 -17.328 1 92.62 105 PRO A N 1
ATOM 805 C CA . PRO A 1 105 ? 8.5 -9.781 -18.625 1 92.62 105 PRO A CA 1
ATOM 806 C C . PRO A 1 105 ? 8.336 -10.836 -19.719 1 92.62 105 PRO A C 1
ATOM 808 O O . PRO A 1 105 ? 8.352 -12.031 -19.438 1 92.62 105 PRO A O 1
ATOM 811 N N . ALA A 1 106 ? 8.203 -10.375 -20.969 1 90.44 106 ALA A N 1
ATOM 812 C CA . ALA A 1 106 ? 8.031 -11.273 -22.109 1 90.44 106 ALA A CA 1
ATOM 813 C C . ALA A 1 106 ? 9.258 -12.172 -22.281 1 90.44 106 ALA A C 1
ATOM 815 O O . ALA A 1 106 ? 9.133 -13.344 -22.625 1 90.44 106 ALA A O 1
ATOM 816 N N . HIS A 1 107 ? 10.359 -11.656 -22.125 1 88.81 107 HIS A N 1
ATOM 817 C CA . HIS A 1 107 ? 11.609 -12.398 -22.188 1 88.81 107 HIS A CA 1
ATOM 818 C C . HIS A 1 107 ? 12.375 -12.312 -20.875 1 88.81 107 HIS A C 1
ATOM 820 O O . HIS A 1 107 ? 12.734 -11.211 -20.438 1 88.81 107 HIS A O 1
ATOM 826 N N . ARG A 1 108 ? 12.539 -13.523 -20.281 1 81.81 108 ARG A N 1
ATOM 827 C CA . ARG A 1 108 ? 13.242 -13.539 -19 1 81.81 108 ARG A CA 1
ATOM 828 C C . ARG A 1 108 ? 14.742 -13.688 -19.203 1 81.81 108 ARG A C 1
ATOM 830 O O . ARG A 1 108 ? 15.188 -14.422 -20.078 1 81.81 108 ARG A O 1
ATOM 837 N N . ASP A 1 109 ? 15.406 -12.898 -18.562 1 82.44 109 ASP A N 1
ATOM 838 C CA . ASP A 1 109 ? 16.844 -13.07 -18.438 1 82.44 109 ASP A CA 1
ATOM 839 C C . ASP A 1 109 ? 17.297 -12.766 -17 1 82.44 109 ASP A C 1
ATOM 841 O O . ASP A 1 109 ? 16.516 -12.852 -16.062 1 82.44 109 ASP A O 1
ATOM 845 N N . ASN A 1 110 ? 18.594 -12.617 -16.844 1 76.62 110 ASN A N 1
ATOM 846 C CA . ASN A 1 110 ? 19.125 -12.461 -15.5 1 76.62 110 ASN A CA 1
ATOM 847 C C . ASN A 1 110 ? 18.656 -11.148 -14.867 1 76.62 110 ASN A C 1
ATOM 849 O O . ASN A 1 110 ? 18.609 -11.031 -13.641 1 76.62 110 ASN A O 1
ATOM 853 N N . VAL A 1 111 ? 18.25 -10.234 -15.766 1 74.12 111 VAL A N 1
ATOM 854 C CA . VAL A 1 111 ? 17.875 -8.914 -15.281 1 74.12 111 VAL A CA 1
ATOM 855 C C . VAL A 1 111 ? 16.359 -8.781 -15.281 1 74.12 111 VAL A C 1
ATOM 857 O O . VAL A 1 111 ? 15.781 -8.195 -14.359 1 74.12 111 VAL A O 1
ATOM 860 N N . MET A 1 112 ? 15.828 -9.305 -16.312 1 81.94 112 MET A N 1
ATOM 861 C CA . MET A 1 112 ? 14.375 -9.203 -16.469 1 81.94 112 MET A CA 1
ATOM 862 C C . MET A 1 112 ? 13.68 -10.43 -15.906 1 81.94 112 MET A C 1
ATOM 864 O O . MET A 1 112 ? 13.5 -11.43 -16.609 1 81.94 112 MET A O 1
ATOM 868 N N . LYS A 1 113 ? 13.289 -10.352 -14.586 1 91.5 113 LYS A N 1
ATOM 869 C CA . LYS A 1 113 ? 12.633 -11.469 -13.914 1 91.5 113 LYS A CA 1
ATOM 870 C C . LYS A 1 113 ? 11.258 -11.062 -13.391 1 91.5 113 LYS A C 1
ATOM 872 O O . LYS A 1 113 ? 10.914 -9.875 -13.391 1 91.5 113 LYS A O 1
ATOM 877 N N . VAL A 1 114 ? 10.523 -12.023 -13 1 95.88 114 VAL A N 1
ATOM 878 C CA . VAL A 1 114 ? 9.219 -11.773 -12.398 1 95.88 114 VAL A CA 1
ATOM 879 C C . VAL A 1 114 ? 9.383 -10.914 -11.148 1 95.88 114 VAL A C 1
ATOM 881 O O . VAL A 1 114 ? 10.289 -11.133 -10.344 1 95.88 114 VAL A O 1
ATOM 884 N N . SER A 1 115 ? 8.492 -9.922 -11.055 1 95.12 115 SER A N 1
ATOM 885 C CA . SER A 1 115 ? 8.656 -9.008 -9.93 1 95.12 115 SER A CA 1
ATOM 886 C C . SER A 1 115 ? 7.312 -8.633 -9.312 1 95.12 115 SER A C 1
ATOM 888 O O . SER A 1 115 ? 6.301 -8.562 -10.016 1 95.12 115 SER A O 1
ATOM 890 N N . LEU A 1 116 ? 7.316 -8.445 -8.031 1 95.69 116 LEU A N 1
ATOM 891 C CA . LEU A 1 116 ? 6.195 -7.832 -7.32 1 95.69 116 LEU A CA 1
ATOM 892 C C . LEU A 1 116 ? 6.207 -6.316 -7.492 1 95.69 116 LEU A C 1
ATOM 894 O O . LEU A 1 11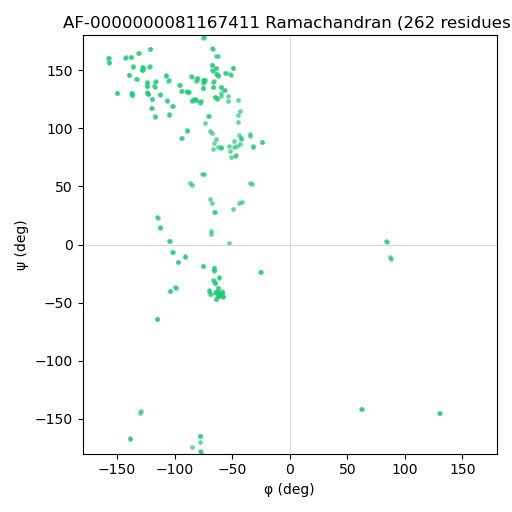6 ? 7.188 -5.656 -7.148 1 95.69 116 LEU A O 1
ATOM 898 N N . LEU A 1 117 ? 5.148 -5.738 -8.016 1 92.06 117 LEU A N 1
ATOM 899 C CA . LEU A 1 117 ? 5.121 -4.305 -8.297 1 92.06 117 LEU A CA 1
ATOM 900 C C . LEU A 1 117 ? 4.391 -3.549 -7.191 1 92.06 117 LEU A C 1
ATOM 902 O O . LEU A 1 117 ? 4.742 -2.408 -6.879 1 92.06 117 LEU A O 1
ATOM 906 N N . ASP A 1 118 ? 3.396 -4.129 -6.676 1 89.25 118 ASP A N 1
ATOM 907 C CA . ASP A 1 118 ? 2.566 -3.416 -5.711 1 89.25 118 ASP A CA 1
ATOM 908 C C . ASP A 1 118 ? 1.797 -4.391 -4.82 1 89.25 118 ASP A C 1
ATOM 910 O O . ASP A 1 118 ? 1.688 -5.574 -5.141 1 89.25 118 ASP A O 1
ATOM 914 N N . LEU A 1 119 ? 1.353 -3.885 -3.689 1 91.75 119 LEU A N 1
ATOM 915 C CA . LEU A 1 119 ? 0.613 -4.66 -2.699 1 91.75 119 LEU A CA 1
ATOM 916 C C . LEU A 1 119 ? -0.366 -3.777 -1.936 1 91.75 119 LEU A C 1
ATOM 918 O O . LEU A 1 119 ? -0.022 -2.662 -1.537 1 91.75 119 LEU A O 1
ATOM 922 N N . LYS A 1 120 ? -1.568 -4.215 -1.849 1 87.94 120 LYS A N 1
ATOM 923 C CA . LYS A 1 120 ? -2.58 -3.488 -1.086 1 87.94 120 LYS A CA 1
ATOM 924 C C . LYS A 1 120 ? -3.367 -4.43 -0.181 1 87.94 120 LYS A C 1
ATOM 926 O O . LYS A 1 120 ? -3.572 -5.598 -0.52 1 87.94 120 LYS A O 1
ATOM 931 N N . SER A 1 121 ? -3.639 -3.85 0.951 1 87.31 121 SER A N 1
ATOM 932 C CA . SER A 1 121 ? -4.57 -4.613 1.771 1 87.31 121 SER A CA 1
ATOM 933 C C . SER A 1 121 ? -5.938 -4.723 1.101 1 87.31 121 SER A C 1
ATOM 935 O O . SER A 1 121 ? -6.41 -3.762 0.487 1 87.31 121 SER A O 1
ATOM 937 N N . SER A 1 122 ? -6.371 -5.879 0.994 1 68.19 122 SER A N 1
ATOM 938 C CA . SER A 1 122 ? -7.672 -6.078 0.363 1 68.19 122 SER A CA 1
ATOM 939 C C . SER A 1 122 ? -8.805 -5.91 1.37 1 68.19 122 SER A C 1
ATOM 941 O O . SER A 1 122 ? -8.688 -6.336 2.521 1 68.19 122 SER A O 1
ATOM 943 N N . GLU A 1 123 ? -9.648 -5.016 0.986 1 58.25 123 GLU A N 1
ATOM 944 C CA . GLU A 1 123 ? -10.906 -5.059 1.721 1 58.25 123 GLU A CA 1
ATOM 945 C C . GLU A 1 123 ? -11.688 -6.324 1.399 1 58.25 123 GLU A C 1
ATOM 947 O O . GLU A 1 123 ? -12.875 -6.434 1.739 1 58.25 123 GLU A O 1
ATOM 952 N N . ILE A 1 124 ? -11 -7.152 0.703 1 52.62 124 ILE A N 1
ATOM 953 C CA . ILE A 1 124 ? -11.641 -8.195 -0.096 1 52.62 124 ILE A CA 1
ATOM 954 C C . ILE A 1 124 ? -12.273 -9.234 0.824 1 52.62 124 ILE A C 1
ATOM 956 O O . ILE A 1 124 ? -11.578 -9.859 1.636 1 52.62 124 ILE A O 1
ATOM 960 N N . ARG A 1 125 ? -13.562 -8.938 0.939 1 51.97 125 ARG A N 1
ATOM 961 C CA . ARG A 1 125 ? -14.219 -10.219 1.212 1 51.97 125 ARG A CA 1
ATOM 962 C C . ARG A 1 125 ? -13.984 -11.203 0.076 1 51.97 125 ARG A C 1
ATOM 964 O O . ARG A 1 125 ? -13.828 -10.805 -1.08 1 51.97 125 ARG A O 1
ATOM 971 N N . ILE A 1 126 ? -13.57 -12.445 0.233 1 55.78 126 ILE A N 1
ATOM 972 C CA . ILE A 1 126 ? -13.328 -13.539 -0.695 1 55.78 126 ILE A CA 1
ATOM 973 C C . ILE A 1 126 ? -14.18 -13.359 -1.945 1 55.78 126 ILE A C 1
ATOM 975 O O . ILE A 1 126 ? -13.742 -13.664 -3.057 1 55.78 126 ILE A O 1
ATOM 979 N N . ASP A 1 127 ? -15.219 -12.633 -1.729 1 63.97 127 ASP A N 1
ATOM 980 C CA . ASP A 1 127 ? -16.172 -12.609 -2.838 1 63.97 127 ASP A CA 1
ATOM 981 C C . ASP A 1 127 ? -16.078 -11.305 -3.615 1 63.97 127 ASP A C 1
ATOM 983 O O . ASP A 1 127 ? -16.781 -11.117 -4.613 1 63.97 127 ASP A O 1
ATOM 987 N N . THR A 1 128 ? -15.25 -10.547 -3.275 1 68 128 THR A N 1
ATOM 988 C CA . THR A 1 128 ? -15.195 -9.266 -3.971 1 68 128 THR A CA 1
ATOM 989 C C . THR A 1 128 ? -14.289 -9.359 -5.195 1 68 128 THR A C 1
ATOM 991 O O . THR A 1 128 ? -13.195 -9.922 -5.125 1 68 128 THR A O 1
ATOM 994 N N . PRO A 1 129 ? -14.891 -8.844 -6.328 1 80.19 129 PRO A N 1
ATOM 995 C CA . PRO A 1 129 ? -14.055 -8.828 -7.531 1 80.19 129 PRO A CA 1
ATOM 996 C C . PRO A 1 129 ? -12.742 -8.086 -7.324 1 80.19 129 PRO A C 1
ATOM 998 O O . PRO A 1 129 ? -12.688 -7.125 -6.551 1 80.19 129 PRO A O 1
ATOM 1001 N N . ILE A 1 130 ? -11.805 -8.586 -8.008 1 86.44 130 ILE A N 1
ATOM 1002 C CA . ILE A 1 130 ? -10.492 -7.953 -7.949 1 86.44 130 ILE A CA 1
ATOM 1003 C C . ILE A 1 130 ? -10.57 -6.531 -8.508 1 86.44 130 ILE A C 1
ATOM 1005 O O . ILE A 1 130 ? -11.094 -6.316 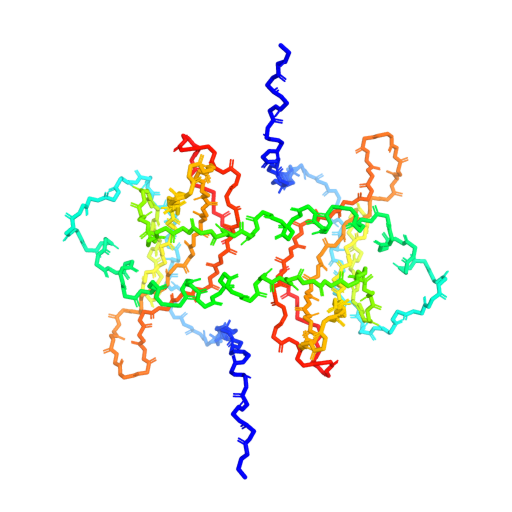-9.602 1 86.44 130 ILE A O 1
ATOM 1009 N N . LYS A 1 131 ? -10.148 -5.668 -7.727 1 80.38 131 LYS A N 1
ATOM 1010 C CA . LYS A 1 131 ? -10.07 -4.277 -8.164 1 80.38 131 LYS A CA 1
ATOM 1011 C C . LYS A 1 131 ? -8.68 -3.951 -8.711 1 80.38 131 LYS A C 1
ATOM 1013 O O . LYS A 1 131 ? -7.672 -4.246 -8.07 1 80.38 131 LYS A O 1
ATOM 1018 N N . VAL A 1 132 ? -8.781 -3.297 -9.93 1 82.25 132 VAL A N 1
ATOM 1019 C CA . VAL A 1 132 ? -7.523 -2.865 -10.523 1 82.25 132 VAL A CA 1
ATOM 1020 C C . VAL A 1 132 ? -6.98 -1.654 -9.773 1 82.25 132 VAL A C 1
ATOM 1022 O O . VAL A 1 132 ? -7.742 -0.779 -9.359 1 82.25 132 VAL A O 1
ATOM 1025 N N . PHE A 1 133 ? -5.629 -1.637 -9.609 1 76.5 133 PHE A N 1
ATOM 1026 C CA . PHE A 1 133 ? -5.02 -0.515 -8.906 1 76.5 133 PHE A CA 1
ATOM 1027 C C . PHE A 1 133 ? -3.627 -0.225 -9.453 1 76.5 133 PHE A C 1
ATOM 1029 O O . PHE A 1 133 ? -3.02 -1.078 -10.102 1 76.5 133 PHE A O 1
ATOM 1036 N N . MET B 1 1 ? 32.906 -4.445 12.047 1 23.8 1 MET B N 1
ATOM 1037 C CA . MET B 1 1 ? 31.938 -5.535 12.008 1 23.8 1 MET B CA 1
ATOM 1038 C C . MET B 1 1 ? 30.562 -5.031 11.57 1 23.8 1 MET B C 1
ATOM 1040 O O . MET B 1 1 ? 29.812 -4.484 12.383 1 23.8 1 MET B O 1
ATOM 1044 N N . ARG B 1 2 ? 30.406 -4.391 10.375 1 21.34 2 ARG B N 1
ATOM 1045 C CA . ARG B 1 2 ? 29.719 -3.266 9.758 1 21.34 2 ARG B CA 1
ATOM 1046 C C . ARG B 1 2 ? 28.25 -3.596 9.484 1 21.34 2 ARG B C 1
ATOM 1048 O O . ARG B 1 2 ? 27.844 -4.758 9.578 1 21.34 2 ARG B O 1
ATOM 1055 N N . TYR B 1 3 ? 27.547 -2.617 8.664 1 22.86 3 TYR B N 1
ATOM 1056 C CA . TYR B 1 3 ? 26.359 -1.852 8.273 1 22.86 3 TYR B CA 1
ATOM 1057 C C . TYR B 1 3 ? 25.516 -2.627 7.27 1 22.86 3 TYR B C 1
ATOM 1059 O O . TYR B 1 3 ? 25.859 -2.684 6.082 1 22.86 3 TYR B O 1
ATOM 1067 N N . PHE B 1 4 ? 25.109 -3.865 7.512 1 27.86 4 PHE B N 1
ATOM 1068 C CA . PHE B 1 4 ? 24.234 -4.465 6.516 1 27.86 4 PHE B CA 1
ATOM 1069 C C . PHE B 1 4 ? 23.109 -3.506 6.129 1 27.86 4 PHE B C 1
ATOM 1071 O O . PHE B 1 4 ? 22.219 -3.223 6.93 1 27.86 4 PHE B O 1
ATOM 1078 N N . GLY B 1 5 ? 23.328 -2.518 5.348 1 26.67 5 GLY B N 1
ATOM 1079 C CA . GLY B 1 5 ? 22.484 -1.518 4.715 1 26.67 5 GLY B CA 1
ATOM 1080 C C . GLY B 1 5 ? 21.234 -2.102 4.09 1 26.67 5 GLY B C 1
ATOM 1081 O O . GLY B 1 5 ? 21.297 -3.137 3.418 1 26.67 5 GLY B O 1
ATOM 1082 N N . LEU B 1 6 ? 20.031 -1.929 4.711 1 31.33 6 LEU B N 1
ATOM 1083 C CA . LEU B 1 6 ? 18.609 -2.129 4.496 1 31.33 6 LEU B CA 1
ATOM 1084 C C . LEU B 1 6 ? 18.203 -1.72 3.084 1 31.33 6 LEU B C 1
ATOM 1086 O O . LEU B 1 6 ? 18.359 -0.557 2.701 1 31.33 6 LEU B O 1
ATOM 1090 N N . LEU B 1 7 ? 18.234 -2.672 2.072 1 28.36 7 LEU B N 1
ATOM 1091 C CA . LEU B 1 7 ? 17.812 -2.57 0.68 1 28.36 7 LEU B CA 1
ATOM 1092 C C . LEU B 1 7 ? 16.391 -2.023 0.583 1 28.36 7 LEU B C 1
ATOM 1094 O O . LEU B 1 7 ? 15.438 -2.67 1.03 1 28.36 7 LEU B O 1
ATOM 1098 N N . CYS B 1 8 ? 16.125 -0.855 0.759 1 29.67 8 CYS B N 1
ATOM 1099 C CA . CYS B 1 8 ? 14.977 0.026 0.582 1 29.67 8 CYS B CA 1
ATOM 1100 C C . CYS B 1 8 ? 14.383 -0.126 -0.813 1 29.67 8 CYS B C 1
ATOM 1102 O O . CYS B 1 8 ? 14.789 0.575 -1.744 1 29.67 8 CYS B O 1
ATOM 1104 N N . CYS B 1 9 ? 14.422 -1.281 -1.5 1 35.09 9 CYS B N 1
ATOM 1105 C CA . CYS B 1 9 ? 14.641 -1.162 -2.938 1 35.09 9 CYS B CA 1
ATOM 1106 C C . CYS B 1 9 ? 13.383 -0.65 -3.637 1 35.09 9 CYS B C 1
ATOM 1108 O O . CYS B 1 9 ? 12.273 -1.086 -3.326 1 35.09 9 CYS B O 1
ATOM 1110 N N . LEU B 1 10 ? 13.453 0.483 -3.951 1 31.86 10 LEU B N 1
ATOM 1111 C CA . LEU B 1 10 ? 12.562 1.252 -4.809 1 31.86 10 LEU B CA 1
ATOM 1112 C C . LEU B 1 10 ? 12.172 0.449 -6.047 1 31.86 10 LEU B C 1
ATOM 1114 O O . LEU B 1 10 ? 13.016 0.153 -6.895 1 31.86 10 LEU B O 1
ATOM 1118 N N . VAL B 1 11 ? 11.188 -0.328 -5.957 1 27.77 11 VAL B N 1
ATOM 1119 C CA . VAL B 1 11 ? 10.805 -0.928 -7.23 1 27.77 11 VAL B CA 1
ATOM 1120 C C . VAL B 1 11 ? 10.211 0.141 -8.148 1 27.77 11 VAL B C 1
ATOM 1122 O O . VAL B 1 11 ? 9.055 0.527 -7.996 1 27.77 11 VAL B O 1
ATOM 1125 N N . SER B 1 12 ? 10.75 1.426 -8.188 1 27.19 12 SER B N 1
ATOM 1126 C CA . SER B 1 12 ? 10.211 2.307 -9.219 1 27.19 12 SER B CA 1
ATOM 1127 C C . SER B 1 12 ? 10.484 1.758 -10.617 1 27.19 12 SER B C 1
ATOM 1129 O O . SER B 1 12 ? 11.641 1.644 -11.031 1 27.19 12 SER B O 1
ATOM 1131 N N . VAL B 1 13 ? 9.742 0.927 -11.102 1 26.27 13 VAL B N 1
ATOM 1132 C CA . VAL B 1 13 ? 9.977 0.605 -12.5 1 26.27 13 VAL B CA 1
ATOM 1133 C C . VAL B 1 13 ? 9.82 1.863 -13.352 1 26.27 13 VAL B C 1
ATOM 1135 O O . VAL B 1 13 ? 8.734 2.445 -13.414 1 26.27 13 VAL B O 1
ATOM 1138 N N . LEU B 1 14 ? 10.898 2.648 -13.422 1 26.7 14 LEU B N 1
ATOM 1139 C CA . LEU B 1 14 ? 10.992 3.729 -14.398 1 26.7 14 LEU B CA 1
ATOM 1140 C C . LEU B 1 14 ? 10.617 3.234 -15.789 1 26.7 14 LEU B C 1
ATOM 1142 O O . LEU B 1 14 ? 11.312 2.391 -16.359 1 26.7 14 LEU B O 1
ATOM 1146 N N . LEU B 1 15 ? 9.391 3.285 -16.141 1 28.61 15 LEU B N 1
ATOM 1147 C CA . LEU B 1 15 ? 8.984 3.008 -17.5 1 28.61 15 LEU B CA 1
ATOM 1148 C C . LEU B 1 15 ? 9.531 4.066 -18.453 1 28.61 15 LEU B C 1
ATOM 1150 O O . LEU B 1 15 ? 9.297 5.262 -18.266 1 28.61 15 LEU B O 1
ATOM 1154 N N . GLY B 1 16 ? 10.719 3.91 -18.969 1 26 16 GLY B N 1
ATOM 1155 C CA . GLY B 1 16 ? 11.227 4.688 -20.094 1 26 16 GLY B CA 1
ATOM 1156 C C . GLY B 1 16 ? 10.227 4.828 -21.219 1 26 16 GLY B C 1
ATOM 1157 O O . GLY B 1 16 ? 9.648 3.836 -21.672 1 26 16 GLY B O 1
ATOM 1158 N N . CYS B 1 17 ? 9.68 6.008 -21.5 1 28.44 17 CYS B N 1
ATOM 1159 C CA . CYS B 1 17 ? 8.758 6.379 -22.562 1 28.44 17 CYS B CA 1
ATOM 1160 C C . CYS B 1 17 ? 9.422 6.242 -23.922 1 28.44 17 CYS B C 1
ATOM 1162 O O . CYS B 1 17 ? 10.047 7.188 -24.422 1 28.44 17 CYS B O 1
ATOM 1164 N N . GLY B 1 18 ? 10.414 5.41 -24.266 1 30.44 18 GLY B N 1
ATOM 1165 C CA . GLY B 1 18 ? 10.812 5.379 -25.672 1 30.44 18 GLY B CA 1
ATOM 1166 C C . GLY B 1 18 ? 9.641 5.23 -26.609 1 30.44 18 GLY B C 1
ATOM 1167 O O . GLY B 1 18 ? 8.562 4.801 -26.219 1 30.44 18 GLY B O 1
ATOM 1168 N N . THR B 1 19 ? 9.664 5.719 -27.906 1 35.06 19 THR B N 1
ATOM 1169 C CA . THR B 1 19 ? 8.766 5.523 -29.047 1 35.06 19 THR B CA 1
ATOM 1170 C C . THR B 1 19 ? 8.328 4.066 -29.141 1 35.06 19 THR B C 1
ATOM 1172 O O . THR B 1 19 ? 8.969 3.264 -29.828 1 35.06 19 THR B O 1
ATOM 1175 N N . ALA B 1 20 ? 8.102 3.377 -28.094 1 36.25 20 ALA B N 1
ATOM 1176 C CA . ALA B 1 20 ? 7.754 1.959 -28.156 1 36.25 20 ALA B CA 1
ATOM 1177 C C . ALA B 1 20 ? 6.562 1.732 -29.094 1 36.25 20 ALA B C 1
ATOM 1179 O O . ALA B 1 20 ? 5.68 2.586 -29.188 1 36.25 20 ALA B O 1
ATOM 1180 N N . HIS B 1 21 ? 6.598 0.952 -30.078 1 40.59 21 HIS B N 1
ATOM 1181 C CA . HIS B 1 21 ? 5.402 0.317 -30.625 1 40.59 21 HIS B CA 1
ATOM 1182 C C . HIS B 1 21 ? 4.297 0.232 -29.578 1 40.59 21 HIS B C 1
ATOM 1184 O O . HIS B 1 21 ? 4.52 -0.264 -28.469 1 40.59 21 HIS B O 1
ATOM 1190 N N . MET B 1 22 ? 3.477 1.273 -29.484 1 41.78 22 MET B N 1
ATOM 1191 C CA . MET B 1 22 ? 2.332 1.365 -28.578 1 41.78 22 MET B CA 1
ATOM 1192 C C . MET B 1 22 ? 1.696 -0.004 -28.375 1 41.78 22 MET B C 1
ATOM 1194 O O . MET B 1 22 ? 0.972 -0.498 -29.234 1 41.78 22 MET B O 1
ATOM 1198 N N . GLN B 1 23 ? 2.412 -0.98 -28.031 1 47.97 23 GLN B N 1
ATOM 1199 C CA . GLN B 1 23 ? 1.644 -2.18 -27.719 1 47.97 23 GLN B CA 1
ATOM 1200 C C . GLN B 1 23 ? 0.306 -1.825 -27.078 1 47.97 23 GLN B C 1
ATOM 1202 O O . GLN B 1 23 ? 0.256 -1.024 -26.141 1 47.97 23 GLN B O 1
ATOM 1207 N N . LEU B 1 24 ? -0.684 -1.722 -27.875 1 51.16 24 LEU B N 1
ATOM 1208 C CA . LEU B 1 24 ? -2.043 -1.576 -27.375 1 51.16 24 LEU B CA 1
ATOM 1209 C C . LEU B 1 24 ? -2.211 -2.312 -26.047 1 51.16 24 LEU B C 1
ATOM 1211 O O . LEU B 1 24 ? -2.029 -3.531 -25.984 1 51.16 24 LEU B O 1
ATOM 1215 N N . LEU B 1 25 ? -1.854 -1.661 -24.938 1 64.94 25 LEU B N 1
ATOM 1216 C CA . LEU B 1 25 ? -2.09 -2.234 -23.625 1 64.94 25 LEU B CA 1
ATOM 1217 C C . LEU B 1 25 ? -3.488 -2.838 -23.531 1 64.94 25 LEU B C 1
ATOM 1219 O O . LEU B 1 25 ? -4.477 -2.17 -23.844 1 64.94 25 LEU B O 1
ATOM 1223 N N . GLY B 1 26 ? -3.631 -4.141 -23.781 1 70.38 26 GLY B N 1
ATOM 1224 C CA . GLY B 1 26 ? -4.922 -4.789 -23.609 1 70.38 26 GLY B CA 1
ATOM 1225 C C . GLY B 1 26 ? -5.543 -4.531 -22.25 1 70.38 26 GLY B C 1
ATOM 1226 O O . GLY B 1 26 ? -4.852 -4.129 -21.312 1 70.38 26 GLY B O 1
ATOM 1227 N N . GLY B 1 27 ? -6.855 -4.449 -22.141 1 84.5 27 GLY B N 1
ATOM 1228 C CA . GLY B 1 27 ? -7.574 -4.406 -20.875 1 84.5 27 GLY B CA 1
ATOM 1229 C C . GLY B 1 27 ? -7.406 -5.672 -20.062 1 84.5 27 GLY B C 1
ATOM 1230 O O . GLY B 1 27 ? -6.824 -6.652 -20.531 1 84.5 27 GLY B O 1
ATOM 1231 N N . PHE B 1 28 ? -7.695 -5.613 -18.812 1 89.56 28 PHE B N 1
ATOM 1232 C CA . PHE B 1 28 ? -7.652 -6.809 -17.984 1 89.56 28 PHE B CA 1
ATOM 1233 C C . PHE B 1 28 ? -8.727 -7.809 -18.406 1 89.56 28 PHE B C 1
ATOM 1235 O O . PHE B 1 28 ? -9.844 -7.418 -18.75 1 89.56 28 PHE B O 1
ATOM 1242 N N . ASP B 1 29 ? -8.359 -9.047 -18.391 1 90.81 29 ASP B N 1
ATOM 1243 C CA . ASP B 1 29 ? -9.281 -10.141 -18.703 1 90.81 29 ASP B CA 1
ATOM 1244 C C . ASP B 1 29 ? -10.234 -10.406 -17.547 1 90.81 29 ASP B C 1
ATOM 1246 O O . ASP B 1 29 ? -10.18 -9.727 -16.516 1 90.81 29 ASP B O 1
ATOM 1250 N N . ARG B 1 30 ? -11.078 -11.328 -17.797 1 91.88 30 ARG B N 1
ATOM 1251 C CA . ARG B 1 30 ? -12.016 -11.727 -16.75 1 91.88 30 ARG B CA 1
ATOM 1252 C C . ARG B 1 30 ? -11.289 -12.406 -15.594 1 91.88 30 ARG B C 1
ATOM 1254 O O . ARG B 1 30 ? -10.227 -13 -15.789 1 91.88 30 ARG B O 1
ATOM 1261 N N . GLU B 1 31 ? -11.867 -12.328 -14.508 1 94.88 31 GLU B N 1
ATOM 1262 C CA . GLU B 1 31 ? -11.336 -12.922 -13.289 1 94.88 31 GLU B CA 1
ATOM 1263 C C . GLU B 1 31 ? -11.32 -14.445 -13.375 1 94.88 31 GLU B C 1
ATOM 1265 O O . GLU B 1 31 ? -12.289 -15.055 -13.844 1 94.88 31 GLU B O 1
ATOM 1270 N N . LYS B 1 32 ? -10.25 -15.109 -12.969 1 95.5 32 LYS B N 1
ATOM 1271 C CA . LYS B 1 32 ? -10.07 -16.562 -12.945 1 95.5 32 LYS B CA 1
ATOM 1272 C C . LYS B 1 32 ? -9.625 -17.031 -11.562 1 95.5 32 LYS B C 1
ATOM 1274 O O . LYS B 1 32 ? -8.977 -16.281 -10.82 1 95.5 32 LYS B O 1
ATOM 1279 N N . THR B 1 33 ? -10.008 -18.234 -11.297 1 95.44 33 THR B N 1
ATOM 1280 C CA . THR B 1 33 ? -9.539 -18.844 -10.062 1 95.44 33 THR B CA 1
ATOM 1281 C C . THR B 1 33 ? -8.125 -19.391 -10.234 1 95.44 33 THR B C 1
ATOM 1283 O O . THR B 1 33 ? -7.797 -19.953 -11.289 1 95.44 33 THR B O 1
ATOM 1286 N N . VAL B 1 34 ? -7.34 -19.219 -9.188 1 96.5 34 VAL B N 1
ATOM 1287 C CA . VAL B 1 34 ? -6.008 -19.812 -9.234 1 96.5 34 VAL B CA 1
ATOM 1288 C C . VAL B 1 34 ? -6.082 -21.281 -8.828 1 96.5 34 VAL B C 1
ATOM 1290 O O . VAL B 1 34 ? -6.539 -21.609 -7.734 1 96.5 34 VAL B O 1
ATOM 1293 N N . THR B 1 35 ? -5.582 -22.094 -9.703 1 96.44 35 THR B N 1
ATOM 1294 C CA . THR B 1 35 ? -5.539 -23.531 -9.414 1 96.44 35 THR B CA 1
ATOM 1295 C C . THR B 1 35 ? -4.117 -23.969 -9.07 1 96.44 35 THR B C 1
ATOM 1297 O O . THR B 1 35 ? -3.154 -23.516 -9.688 1 96.44 35 THR B O 1
ATOM 1300 N N . LYS B 1 36 ? -4.031 -24.844 -8.125 1 94.06 36 LYS B N 1
ATOM 1301 C CA . LYS B 1 36 ? -2.719 -25.359 -7.73 1 94.06 36 LYS B CA 1
ATOM 1302 C C . LYS B 1 36 ? -1.994 -25.969 -8.922 1 94.06 36 LYS B C 1
ATOM 1304 O O . LYS B 1 36 ? -2.586 -26.734 -9.688 1 94.06 36 LYS B O 1
ATOM 1309 N N . GLY B 1 37 ? -0.74 -25.594 -9.055 1 94.25 37 GLY B N 1
ATOM 1310 C CA . GLY B 1 37 ? 0.077 -26.156 -10.125 1 94.25 37 GLY B CA 1
ATOM 1311 C C . GLY B 1 37 ? -0.038 -25.375 -11.43 1 94.25 37 GLY B C 1
ATOM 1312 O O . GLY B 1 37 ? 0.742 -25.609 -12.359 1 94.25 37 GLY B O 1
ATOM 1313 N N . SER B 1 38 ? -0.978 -24.5 -11.523 1 96.31 38 SER B N 1
ATOM 1314 C CA . SER B 1 38 ? -1.128 -23.703 -12.727 1 96.31 38 SER B CA 1
ATOM 1315 C C . SER B 1 38 ? 0.058 -22.75 -12.914 1 96.31 38 SER B C 1
ATOM 1317 O O . SER B 1 38 ? 0.865 -22.578 -12 1 96.31 38 SER B O 1
ATOM 1319 N N . GLU B 1 39 ? 0.106 -22.172 -14.109 1 95.12 39 GLU B N 1
ATOM 1320 C CA . GLU B 1 39 ? 1.169 -21.219 -14.414 1 95.12 39 GLU B CA 1
ATOM 1321 C C . GLU B 1 39 ? 1.143 -20.031 -13.445 1 95.12 39 GLU B C 1
ATOM 1323 O O . GLU B 1 39 ? 2.186 -19.625 -12.945 1 95.12 39 GLU B O 1
ATOM 1328 N N . VAL B 1 40 ? -0.041 -19.531 -13.156 1 96.44 40 VAL B N 1
ATOM 1329 C CA . VAL B 1 40 ? -0.161 -18.359 -12.297 1 96.44 40 VAL B CA 1
ATOM 1330 C C . VAL B 1 40 ? 0.202 -18.734 -10.859 1 96.44 40 VAL B C 1
ATOM 1332 O O . VAL B 1 40 ? 0.831 -17.953 -10.148 1 96.44 40 VAL B O 1
ATOM 1335 N N . SER B 1 41 ? -0.236 -19.922 -10.469 1 97.56 41 SER B N 1
ATOM 1336 C CA . SER B 1 41 ? 0.157 -20.375 -9.141 1 97.56 41 SER B CA 1
ATOM 1337 C C . SER B 1 41 ? 1.674 -20.438 -9.008 1 97.56 41 SER B C 1
ATOM 1339 O O . SER B 1 41 ? 2.232 -20.047 -7.98 1 97.56 41 SER B O 1
ATOM 1341 N N . GLN B 1 42 ? 2.391 -20.922 -10.016 1 97.06 42 GLN B N 1
ATOM 1342 C CA . GLN B 1 42 ? 3.846 -21.016 -9.992 1 97.06 42 GLN B CA 1
ATOM 1343 C C . GLN B 1 42 ? 4.484 -19.625 -10.016 1 97.06 42 GLN B C 1
ATOM 1345 O O . GLN B 1 42 ? 5.488 -19.391 -9.344 1 97.06 42 GLN B O 1
ATOM 1350 N N . LEU B 1 43 ? 3.934 -18.859 -10.82 1 97 43 LEU B N 1
ATOM 1351 C CA . LEU B 1 43 ? 4.406 -17.484 -10.883 1 97 43 LEU B CA 1
ATOM 1352 C C . LEU B 1 43 ? 4.297 -16.812 -9.516 1 97 43 LEU B C 1
ATOM 1354 O O . LEU B 1 43 ? 5.23 -16.141 -9.07 1 97 43 LEU B O 1
ATOM 1358 N N . PHE B 1 44 ? 3.189 -17 -8.867 1 98.06 44 PHE B N 1
ATOM 1359 C CA . PHE B 1 44 ? 2.955 -16.469 -7.531 1 98.06 44 PHE B CA 1
ATOM 1360 C C . PHE B 1 44 ? 3.996 -17 -6.551 1 98.06 44 PHE B C 1
ATOM 1362 O O . PHE B 1 44 ? 4.531 -16.234 -5.742 1 98.06 44 PHE B O 1
ATOM 1369 N N . ASP B 1 45 ? 4.316 -18.203 -6.629 1 97.25 45 ASP B N 1
ATOM 1370 C CA . ASP B 1 45 ? 5.289 -18.812 -5.73 1 97.25 45 ASP B CA 1
ATOM 1371 C C . ASP B 1 45 ? 6.66 -18.156 -5.871 1 97.25 45 ASP B C 1
ATOM 1373 O O . ASP B 1 45 ? 7.402 -18.047 -4.895 1 97.25 45 ASP B O 1
ATOM 1377 N N . ARG B 1 46 ? 6.922 -17.656 -6.992 1 96.31 46 ARG B N 1
ATOM 1378 C CA . ARG B 1 46 ? 8.234 -17.078 -7.242 1 96.31 46 ARG B CA 1
ATOM 1379 C C . ARG B 1 46 ? 8.367 -15.719 -6.566 1 96.31 46 ARG B C 1
ATOM 1381 O O . ARG B 1 46 ? 9.484 -15.227 -6.367 1 96.31 46 ARG B O 1
ATOM 1388 N N . VAL B 1 47 ? 7.242 -15.094 -6.199 1 97.19 47 VAL B N 1
ATOM 1389 C CA . VAL B 1 47 ? 7.34 -13.758 -5.605 1 97.19 47 VAL B CA 1
ATOM 1390 C C . VAL B 1 47 ? 6.906 -13.812 -4.141 1 97.19 47 VAL B C 1
ATOM 1392 O O . VAL B 1 47 ? 6.727 -12.773 -3.504 1 97.19 47 VAL B O 1
ATOM 1395 N N . LYS B 1 48 ? 6.809 -14.961 -3.543 1 96.69 48 LYS B N 1
ATOM 1396 C CA . LYS B 1 48 ? 6.344 -15.086 -2.164 1 96.69 48 LYS B CA 1
ATOM 1397 C C . LYS B 1 48 ? 7.312 -14.414 -1.194 1 96.69 48 LYS B C 1
ATOM 1399 O O . LYS B 1 48 ? 6.887 -13.758 -0.24 1 96.69 48 LYS B O 1
ATOM 1404 N N . THR B 1 49 ? 8.547 -14.602 -1.455 1 95.31 49 THR B N 1
ATOM 1405 C CA . THR B 1 49 ? 9.531 -13.961 -0.586 1 95.31 49 THR B CA 1
ATOM 1406 C C . THR B 1 49 ? 9.43 -12.445 -0.676 1 95.31 49 THR B C 1
ATOM 1408 O O . THR B 1 49 ? 9.516 -11.75 0.338 1 95.31 49 THR B O 1
ATOM 1411 N N . ASP B 1 50 ? 9.242 -11.922 -1.87 1 94 50 ASP B N 1
ATOM 1412 C CA . ASP B 1 50 ? 9.062 -10.484 -2.064 1 94 50 ASP B CA 1
ATOM 1413 C C . ASP B 1 50 ? 7.805 -9.984 -1.359 1 94 50 ASP B C 1
ATOM 1415 O O . ASP B 1 50 ? 7.797 -8.891 -0.795 1 94 50 ASP B O 1
ATOM 1419 N N . ILE B 1 51 ? 6.773 -10.75 -1.365 1 94.69 51 ILE B N 1
ATOM 1420 C CA . ILE B 1 51 ? 5.527 -10.406 -0.687 1 94.69 51 ILE B CA 1
ATOM 1421 C C . ILE B 1 51 ? 5.766 -10.328 0.819 1 94.69 51 ILE B C 1
ATOM 1423 O O . ILE B 1 51 ? 5.355 -9.359 1.468 1 94.69 51 ILE B O 1
ATOM 1427 N N . LYS B 1 52 ? 6.414 -11.281 1.312 1 92.81 52 LYS B N 1
ATOM 1428 C CA . LYS B 1 52 ? 6.719 -11.281 2.74 1 92.81 52 LYS B CA 1
ATOM 1429 C C . LYS B 1 52 ? 7.555 -10.07 3.125 1 92.81 52 LYS B C 1
ATOM 1431 O O . LYS B 1 52 ? 7.289 -9.414 4.137 1 92.81 52 LYS B O 1
ATOM 1436 N N . ASN B 1 53 ? 8.516 -9.82 2.32 1 90.81 53 ASN B N 1
ATOM 1437 C CA . ASN B 1 53 ? 9.359 -8.664 2.594 1 90.81 53 ASN B CA 1
ATOM 1438 C C . ASN B 1 53 ? 8.555 -7.367 2.572 1 90.81 53 ASN B C 1
ATOM 1440 O O . ASN B 1 53 ? 8.742 -6.504 3.43 1 90.81 53 ASN B O 1
ATOM 1444 N N . ALA B 1 54 ? 7.723 -7.254 1.63 1 90.5 54 ALA B N 1
ATOM 1445 C CA . ALA B 1 54 ? 6.883 -6.062 1.527 1 90.5 54 ALA B CA 1
ATOM 1446 C C . ALA B 1 54 ? 5.977 -5.922 2.748 1 90.5 54 ALA B C 1
ATOM 1448 O O . ALA B 1 54 ? 5.848 -4.832 3.309 1 90.5 54 ALA B O 1
ATOM 1449 N N . LEU B 1 55 ? 5.398 -6.988 3.15 1 91.75 55 LEU B N 1
ATOM 1450 C CA . LEU B 1 55 ? 4.52 -6.957 4.316 1 91.75 55 LEU B CA 1
ATOM 1451 C C . LEU B 1 55 ? 5.305 -6.617 5.578 1 91.75 55 LEU B C 1
ATOM 1453 O O . LEU B 1 55 ? 4.801 -5.918 6.461 1 91.75 55 LEU B O 1
ATOM 1457 N N . ASP B 1 56 ? 6.496 -7.012 5.688 1 89 56 ASP B N 1
ATOM 1458 C CA . ASP B 1 56 ? 7.344 -6.707 6.836 1 89 56 ASP B CA 1
ATOM 1459 C C . ASP B 1 56 ? 7.641 -5.211 6.918 1 89 56 ASP B C 1
ATOM 1461 O O . ASP B 1 56 ? 7.809 -4.664 8.008 1 89 56 ASP B O 1
ATOM 1465 N N . CYS B 1 57 ? 7.684 -4.613 5.742 1 87.19 57 CYS B N 1
ATOM 1466 C CA . CYS B 1 57 ? 7.941 -3.178 5.715 1 87.19 57 CYS B CA 1
ATOM 1467 C C . CYS B 1 57 ? 6.797 -2.406 6.363 1 87.19 57 CYS B C 1
ATOM 1469 O O . CYS B 1 57 ? 6.992 -1.301 6.867 1 87.19 57 CYS B O 1
ATOM 1471 N N . PHE B 1 58 ? 5.633 -2.973 6.43 1 88.88 58 PHE B N 1
ATOM 1472 C CA . PHE B 1 58 ? 4.484 -2.303 7.031 1 88.88 58 PHE B CA 1
ATOM 1473 C C . PHE B 1 58 ? 4.387 -2.631 8.516 1 88.88 58 PHE B C 1
ATOM 1475 O O . PHE B 1 58 ? 3.553 -2.066 9.227 1 88.88 58 PHE B O 1
ATOM 1482 N N . ASN B 1 59 ? 5.184 -3.582 8.969 1 87.06 59 ASN B N 1
ATOM 1483 C CA . ASN B 1 59 ? 5.188 -3.91 10.391 1 87.06 59 ASN B CA 1
ATOM 1484 C C . ASN B 1 59 ? 5.832 -2.803 11.219 1 87.06 59 ASN B C 1
ATOM 1486 O O . ASN B 1 59 ? 7.055 -2.658 11.219 1 87.06 59 ASN B O 1
ATOM 1490 N N . VAL B 1 60 ? 5.109 -2.115 11.969 1 86.19 60 VAL B N 1
ATOM 1491 C CA . VAL B 1 60 ? 5.641 -0.937 12.648 1 86.19 60 VAL B CA 1
ATOM 1492 C C . VAL B 1 60 ? 6.051 -1.299 14.078 1 86.19 60 VAL B C 1
ATOM 1494 O O . VAL B 1 60 ? 6.797 -0.562 14.719 1 86.19 60 VAL B O 1
ATOM 1497 N N . GLY B 1 61 ? 5.637 -2.393 14.594 1 85.44 61 GLY B N 1
ATOM 1498 C CA . GLY B 1 61 ? 6.02 -2.775 15.945 1 85.44 61 GLY B CA 1
ATOM 1499 C C . GLY B 1 61 ? 5.531 -1.802 17 1 85.44 61 GLY B C 1
ATOM 1500 O O . GLY B 1 61 ? 4.391 -1.341 16.953 1 85.44 61 GLY B O 1
ATOM 1501 N N . TYR B 1 62 ? 6.418 -1.564 18.031 1 89 62 TYR B N 1
ATOM 1502 C CA . TYR B 1 62 ? 6.125 -0.627 19.109 1 89 62 TYR B CA 1
ATOM 1503 C C . TYR B 1 62 ? 6.586 0.781 18.75 1 89 62 TYR B C 1
ATOM 1505 O O . TYR B 1 62 ? 7.773 1.098 18.844 1 89 62 TYR B O 1
ATOM 1513 N N . THR B 1 63 ? 5.703 1.59 18.312 1 91.75 63 THR B N 1
ATOM 1514 C CA . THR B 1 63 ? 6.043 2.91 17.797 1 91.75 63 THR B CA 1
ATOM 1515 C C . THR B 1 63 ? 5.207 3.99 18.484 1 91.75 63 THR B C 1
ATOM 1517 O O . THR B 1 63 ? 4.129 3.709 19 1 91.75 63 THR B O 1
ATOM 1520 N N . GLY B 1 64 ? 5.773 5.176 18.531 1 93.19 64 GLY B N 1
ATOM 1521 C CA . GLY B 1 64 ? 5.012 6.355 18.891 1 93.19 64 GLY B CA 1
ATOM 1522 C C . GLY B 1 64 ? 4.129 6.871 17.781 1 93.19 64 GLY B C 1
ATOM 1523 O O . GLY B 1 64 ? 4.02 6.238 16.719 1 93.19 64 GLY B O 1
ATOM 1524 N N . PRO B 1 65 ? 3.422 7.98 18.031 1 94.38 65 PRO B N 1
ATOM 1525 C CA . PRO B 1 65 ? 2.562 8.57 17 1 94.38 65 PRO B CA 1
ATOM 1526 C C . PRO B 1 65 ? 3.342 9.023 15.773 1 94.38 65 PRO B C 1
ATOM 1528 O O . PRO B 1 65 ? 4.48 9.484 15.891 1 94.38 65 PRO B O 1
ATOM 1531 N N . PRO B 1 66 ? 2.693 8.875 14.625 1 95.88 66 PRO B N 1
ATOM 1532 C CA . PRO B 1 66 ? 3.385 9.344 13.414 1 95.88 66 PRO B CA 1
ATOM 1533 C C . PRO B 1 66 ? 3.568 10.859 13.391 1 95.88 66 PRO B C 1
ATOM 1535 O O . PRO B 1 66 ? 2.719 11.594 13.906 1 95.88 66 PRO B O 1
ATOM 1538 N N . THR B 1 67 ? 4.668 11.234 12.742 1 94.94 67 THR B N 1
ATOM 1539 C CA . THR B 1 67 ? 4.969 12.648 12.547 1 94.94 67 THR B CA 1
ATOM 1540 C C . THR B 1 67 ? 5.141 12.961 11.062 1 94.94 67 THR B C 1
ATOM 1542 O O . THR B 1 67 ? 5.875 12.266 10.359 1 94.94 67 THR B O 1
ATOM 1545 N N . ALA B 1 68 ? 4.461 13.984 10.609 1 96 68 ALA B N 1
ATOM 1546 C CA . ALA B 1 68 ? 4.613 14.43 9.234 1 96 68 ALA B CA 1
ATOM 1547 C C . 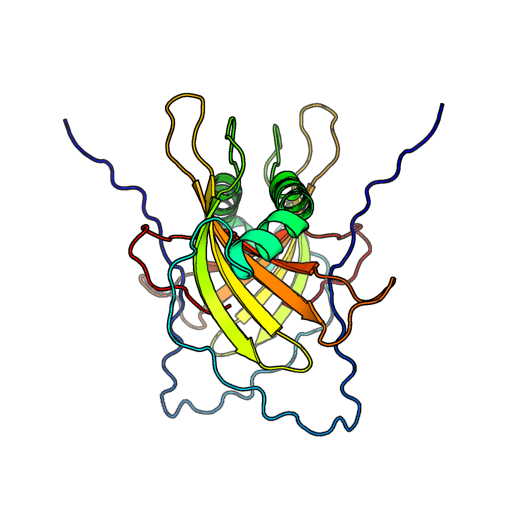ALA B 1 68 ? 5.941 15.164 9.039 1 96 68 ALA B C 1
ATOM 1549 O O . ALA B 1 68 ? 6.34 15.977 9.875 1 96 68 ALA B O 1
ATOM 1550 N N . LEU B 1 69 ? 6.637 14.961 7.863 1 94.69 69 LEU B N 1
ATOM 1551 C CA . LEU B 1 69 ? 7.961 15.531 7.645 1 94.69 69 LEU B CA 1
ATOM 1552 C C . LEU B 1 69 ? 7.938 16.547 6.504 1 94.69 69 LEU B C 1
ATOM 1554 O O . LEU B 1 69 ? 8.281 17.703 6.695 1 94.69 69 LEU B O 1
ATOM 1558 N N . LYS B 1 70 ? 7.648 16.078 5.34 1 95.56 70 LYS B N 1
ATOM 1559 C CA . LYS B 1 70 ? 7.582 16.875 4.117 1 95.56 70 LYS B CA 1
ATOM 1560 C C . LYS B 1 70 ? 6.293 16.594 3.35 1 95.56 70 LYS B C 1
ATOM 1562 O O . LYS B 1 70 ? 5.582 15.633 3.645 1 95.56 70 LYS B O 1
ATOM 1567 N N . TYR B 1 71 ? 6.023 17.516 2.418 1 95.56 71 TYR B N 1
ATOM 1568 C CA . TYR B 1 71 ? 4.824 17.266 1.626 1 95.56 71 TYR B CA 1
ATOM 1569 C C . TYR B 1 71 ? 4.898 18 0.291 1 95.56 71 TYR B C 1
ATOM 1571 O O . TYR B 1 71 ? 5.664 18.953 0.139 1 95.56 71 TYR B O 1
ATOM 1579 N N . ILE B 1 72 ? 4.141 17.484 -0.67 1 95.38 72 ILE B N 1
ATOM 1580 C CA . ILE B 1 72 ? 3.777 18.156 -1.907 1 95.38 72 ILE B CA 1
ATOM 1581 C C . ILE B 1 72 ? 2.258 18.234 -2.027 1 95.38 72 ILE B C 1
ATOM 1583 O O . ILE B 1 72 ? 1.539 17.453 -1.415 1 95.38 72 ILE B O 1
ATOM 1587 N N . GLN B 1 73 ? 1.771 19.203 -2.723 1 95.94 73 GLN B N 1
ATOM 1588 C CA . GLN B 1 73 ? 0.325 19.375 -2.811 1 95.94 73 GLN B CA 1
ATOM 1589 C C . GLN B 1 73 ? -0.108 19.672 -4.246 1 95.94 73 GLN B C 1
ATOM 1591 O O . GLN B 1 73 ? 0.683 20.156 -5.051 1 95.94 73 GLN B O 1
ATOM 1596 N N . GLN B 1 74 ? -1.311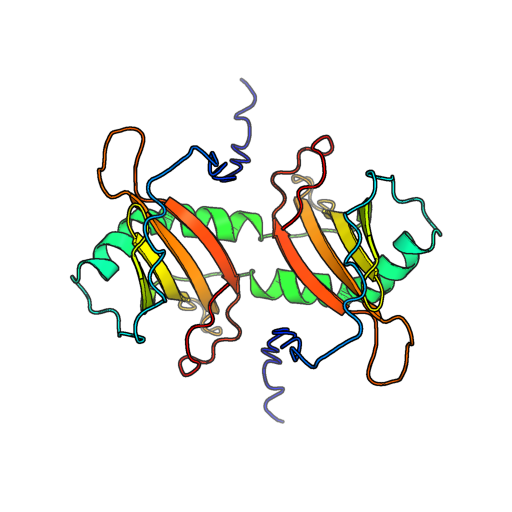 19.312 -4.523 1 94.44 74 GLN B N 1
ATOM 1597 C CA . GLN B 1 74 ? -1.931 19.484 -5.832 1 94.44 74 GLN B CA 1
ATOM 1598 C C . GLN B 1 74 ? -3.363 19.984 -5.699 1 94.44 74 GLN B C 1
ATOM 1600 O O . GLN B 1 74 ? -4.16 19.422 -4.953 1 94.44 74 GLN B O 1
ATOM 1605 N N . VAL B 1 75 ? -3.605 21.109 -6.48 1 91.94 75 VAL B N 1
ATOM 1606 C CA . VAL B 1 75 ? -4.961 21.656 -6.488 1 91.94 75 VAL B CA 1
ATOM 1607 C C . VAL B 1 75 ? -5.828 20.859 -7.461 1 91.94 75 VAL B C 1
ATOM 1609 O O . VAL B 1 75 ? -5.496 20.734 -8.641 1 91.94 75 VAL B O 1
ATOM 1612 N N . VAL B 1 76 ? -7.008 20.297 -6.926 1 89.75 76 VAL B N 1
ATOM 1613 C CA . VAL B 1 76 ? -8.062 19.656 -7.711 1 89.75 76 VAL B CA 1
ATOM 1614 C C . VAL B 1 76 ? -9.414 20.234 -7.32 1 89.75 76 VAL B C 1
ATOM 1616 O O . VAL B 1 76 ? -9.547 21.438 -7.094 1 89.75 76 VAL B O 1
ATOM 1619 N N . ALA B 1 77 ? -10.469 19.516 -7.297 1 88.31 77 ALA B N 1
ATOM 1620 C CA . ALA B 1 77 ? -11.695 19.922 -6.617 1 88.31 77 ALA B CA 1
ATOM 1621 C C . ALA B 1 77 ? -11.555 19.797 -5.105 1 88.31 77 ALA B C 1
ATOM 1623 O O . ALA B 1 77 ? -12.258 19 -4.473 1 88.31 77 ALA B O 1
ATOM 1624 N N . GLY B 1 78 ? -10.641 20.531 -4.656 1 93.25 78 GLY B N 1
ATOM 1625 C CA . GLY B 1 78 ? -10.031 20.438 -3.338 1 93.25 78 GLY B CA 1
ATOM 1626 C C . GLY B 1 78 ? -8.516 20.406 -3.381 1 93.25 78 GLY B C 1
ATOM 1627 O O . GLY B 1 78 ? -7.895 21.078 -4.203 1 93.25 78 GLY B O 1
ATOM 1628 N N . MET B 1 79 ? -7.957 19.609 -2.416 1 94.44 79 MET B N 1
ATOM 1629 C CA . MET B 1 79 ? -6.5 19.516 -2.373 1 94.44 79 MET B CA 1
ATOM 1630 C C . MET B 1 79 ? -6.062 18.078 -2.133 1 94.44 79 MET B C 1
ATOM 1632 O O . MET B 1 79 ? -6.652 17.375 -1.31 1 94.44 79 MET B O 1
ATOM 1636 N N . ASN B 1 80 ? -5.168 17.656 -2.959 1 95 80 ASN B N 1
ATOM 1637 C CA . ASN B 1 80 ? -4.41 16.453 -2.637 1 95 80 ASN B CA 1
ATOM 1638 C C . ASN B 1 80 ? -3.074 16.797 -1.979 1 95 80 ASN B C 1
ATOM 1640 O O . ASN B 1 80 ? -2.359 17.688 -2.439 1 95 80 ASN B O 1
ATOM 1644 N N . TYR B 1 81 ? -2.74 16.062 -0.958 1 95.94 81 TYR B N 1
ATOM 1645 C CA . TYR B 1 81 ? -1.429 16.141 -0.325 1 95.94 81 TYR B CA 1
ATOM 1646 C C . TYR B 1 81 ? -0.738 14.789 -0.324 1 95.94 81 TYR B C 1
ATOM 1648 O O . TYR B 1 81 ? -1.338 13.781 0.055 1 95.94 81 TYR B O 1
ATOM 1656 N N . ILE B 1 82 ? 0.488 14.727 -0.765 1 95.12 82 ILE B N 1
ATOM 1657 C CA . ILE B 1 82 ? 1.365 13.602 -0.471 1 95.12 82 ILE B CA 1
ATOM 1658 C C . ILE B 1 82 ? 2.346 13.984 0.634 1 95.12 82 ILE B C 1
ATOM 1660 O O . ILE B 1 82 ? 3.146 14.906 0.47 1 95.12 82 ILE B O 1
ATOM 1664 N N . VAL B 1 83 ? 2.262 13.25 1.712 1 95.31 83 VAL B N 1
ATOM 1665 C CA . VAL B 1 83 ? 3.016 13.602 2.912 1 95.31 83 VAL B CA 1
ATOM 1666 C C . VAL B 1 83 ? 3.963 12.461 3.275 1 95.31 83 VAL B C 1
ATOM 1668 O O . VAL B 1 83 ? 3.543 11.305 3.379 1 95.31 83 VAL B O 1
ATOM 1671 N N . SER B 1 84 ? 5.219 12.812 3.396 1 94.31 84 SER B N 1
ATOM 1672 C CA . SER B 1 84 ? 6.121 11.859 4.027 1 94.31 84 SER B CA 1
ATOM 1673 C C . SER B 1 84 ? 6.012 11.914 5.547 1 94.31 84 SER B C 1
ATOM 1675 O O . SER B 1 84 ? 5.828 12.992 6.121 1 94.31 84 SER B O 1
ATOM 1677 N N . MET B 1 85 ? 6.129 10.727 6.176 1 94.31 85 MET B N 1
ATOM 1678 C CA . MET B 1 85 ? 6 10.68 7.629 1 94.31 85 MET B CA 1
ATOM 1679 C C . MET B 1 85 ? 6.965 9.656 8.227 1 94.31 85 MET B C 1
ATOM 1681 O O . MET B 1 85 ? 7.48 8.797 7.516 1 94.31 85 MET B O 1
ATOM 1685 N N . VAL B 1 86 ? 7.195 9.867 9.562 1 93.38 86 VAL B N 1
ATOM 1686 C CA . VAL B 1 86 ? 8.031 8.945 10.328 1 93.38 86 VAL B CA 1
ATOM 1687 C C . VAL B 1 86 ? 7.246 8.406 11.523 1 93.38 86 VAL B C 1
ATOM 1689 O O . VAL B 1 86 ? 6.441 9.125 12.117 1 93.38 86 VAL B O 1
ATOM 1692 N N . MET B 1 87 ? 7.363 7.16 11.727 1 93.19 87 MET B N 1
ATOM 1693 C CA . MET B 1 87 ? 6.938 6.52 12.969 1 93.19 87 MET B CA 1
ATOM 1694 C C . MET B 1 87 ? 8.141 6.164 13.836 1 93.19 87 MET B C 1
ATOM 1696 O O . MET B 1 87 ? 8.891 5.238 13.508 1 93.19 87 MET B O 1
ATOM 1700 N N . PRO B 1 88 ? 8.242 6.852 14.93 1 93.56 88 PRO B N 1
ATOM 1701 C CA . PRO B 1 88 ? 9.422 6.602 15.758 1 93.56 88 PRO B CA 1
ATOM 1702 C C . PRO B 1 88 ? 9.344 5.277 16.516 1 93.56 88 PRO B C 1
ATOM 1704 O O . PRO B 1 88 ? 8.297 4.941 17.062 1 93.56 88 PRO B O 1
ATOM 1707 N N . SER B 1 89 ? 10.477 4.609 16.562 1 93.19 89 SER B N 1
ATOM 1708 C CA . SER B 1 89 ? 10.555 3.402 17.375 1 93.19 89 SER B CA 1
ATOM 1709 C C . SER B 1 89 ? 10.633 3.742 18.859 1 93.19 89 SER B C 1
ATOM 1711 O O . SER B 1 89 ? 11.391 4.633 19.25 1 93.19 89 SER B O 1
ATOM 1713 N N . LEU B 1 90 ? 9.812 3.006 19.656 1 93.38 90 LEU B N 1
ATOM 1714 C CA . LEU B 1 90 ? 9.844 3.256 21.094 1 93.38 90 LEU B CA 1
ATOM 1715 C C . LEU B 1 90 ? 10.656 2.18 21.812 1 93.38 90 LEU B C 1
ATOM 1717 O O . LEU B 1 90 ? 10.867 2.264 23.031 1 93.38 90 LEU B O 1
ATOM 1721 N N . ASP B 1 91 ? 11.078 1.181 21.125 1 90.31 91 ASP B N 1
ATOM 1722 C CA . ASP B 1 91 ? 11.82 0.096 21.75 1 90.31 91 ASP B CA 1
ATOM 1723 C C . ASP B 1 91 ? 13.258 0.031 21.234 1 90.31 91 ASP B C 1
ATOM 1725 O O . ASP B 1 91 ? 13.906 -1.015 21.328 1 90.31 91 ASP B O 1
ATOM 1729 N N . GLY B 1 92 ? 13.766 1.104 20.734 1 88.62 92 GLY B N 1
ATOM 1730 C CA . GLY B 1 92 ? 15.156 1.181 20.328 1 88.62 92 GLY B CA 1
ATOM 1731 C C . GLY B 1 92 ? 15.398 0.651 18.922 1 88.62 92 GLY B C 1
ATOM 1732 O O . GLY B 1 92 ? 16.547 0.572 18.469 1 88.62 92 GLY B O 1
ATOM 1733 N N . GLY B 1 93 ? 14.359 0.256 18.281 1 86.44 93 GLY B N 1
ATOM 1734 C CA . GLY B 1 93 ? 14.508 -0.193 16.906 1 86.44 93 GLY B CA 1
ATOM 1735 C C . GLY B 1 93 ? 14.648 0.949 15.922 1 86.44 93 GLY B C 1
ATOM 1736 O O . GLY B 1 93 ? 15.008 2.066 16.297 1 86.44 93 GLY B O 1
ATOM 1737 N N . GLN B 1 94 ? 14.484 0.668 14.664 1 87.06 94 GLN B N 1
ATOM 1738 C CA . GLN B 1 94 ? 14.594 1.665 13.602 1 87.06 94 GLN B CA 1
ATOM 1739 C C . GLN B 1 94 ? 13.266 2.393 13.398 1 87.06 94 GLN B C 1
ATOM 1741 O O . GLN B 1 94 ? 12.195 1.798 13.539 1 87.06 94 GLN B O 1
ATOM 1746 N N . ASN B 1 95 ? 13.422 3.654 13.086 1 90.25 95 ASN B N 1
ATOM 1747 C CA . ASN B 1 95 ? 12.242 4.391 12.656 1 90.25 95 ASN B CA 1
ATOM 1748 C C . ASN B 1 95 ? 11.672 3.832 11.352 1 90.25 95 ASN B C 1
ATOM 1750 O O . ASN B 1 95 ? 12.422 3.334 10.508 1 90.25 95 ASN B O 1
ATOM 1754 N N . LYS B 1 96 ? 10.359 3.916 11.273 1 89.88 96 LYS B N 1
ATOM 1755 C CA . LYS B 1 96 ? 9.711 3.547 10.016 1 89.88 96 LYS B CA 1
ATOM 1756 C C . LYS B 1 96 ? 9.203 4.781 9.281 1 89.88 96 LYS B C 1
ATOM 1758 O O . LYS B 1 96 ? 8.719 5.727 9.906 1 89.88 96 LYS B O 1
ATOM 1763 N N . TYR B 1 97 ? 9.281 4.695 7.957 1 90.81 97 TYR B N 1
ATOM 1764 C CA . TYR B 1 97 ? 8.867 5.82 7.125 1 90.81 97 TYR B CA 1
ATOM 1765 C C . TYR B 1 97 ? 7.801 5.402 6.125 1 90.81 97 TYR B C 1
ATOM 1767 O O . TYR B 1 97 ? 7.875 4.312 5.547 1 90.81 97 TYR B O 1
ATOM 1775 N N . PHE B 1 98 ? 6.863 6.301 5.988 1 92.62 98 PHE B N 1
ATOM 1776 C CA . PHE B 1 98 ? 5.781 6.074 5.043 1 92.62 98 PHE B CA 1
ATOM 1777 C C . PHE B 1 98 ? 5.465 7.348 4.27 1 92.62 98 PHE B C 1
ATOM 1779 O O . PHE B 1 98 ? 5.871 8.438 4.664 1 92.62 98 PHE B O 1
ATOM 1786 N N . ILE B 1 99 ? 4.801 7.195 3.174 1 93.12 99 ILE B N 1
ATOM 1787 C CA . ILE B 1 99 ? 4.133 8.297 2.486 1 93.12 99 ILE B CA 1
ATOM 1788 C C . ILE B 1 99 ? 2.627 8.055 2.463 1 93.12 99 ILE B C 1
ATOM 1790 O O . ILE B 1 99 ? 2.176 6.926 2.258 1 93.12 99 ILE B O 1
ATOM 1794 N N . VAL B 1 100 ? 1.921 9.125 2.666 1 94.25 100 VAL B N 1
ATOM 1795 C CA . VAL B 1 100 ? 0.466 9.008 2.643 1 94.25 100 VAL B CA 1
ATOM 1796 C C . VAL B 1 100 ? -0.12 10.055 1.701 1 94.25 100 VAL B C 1
ATOM 1798 O O . VAL B 1 100 ? 0.468 11.125 1.507 1 94.25 100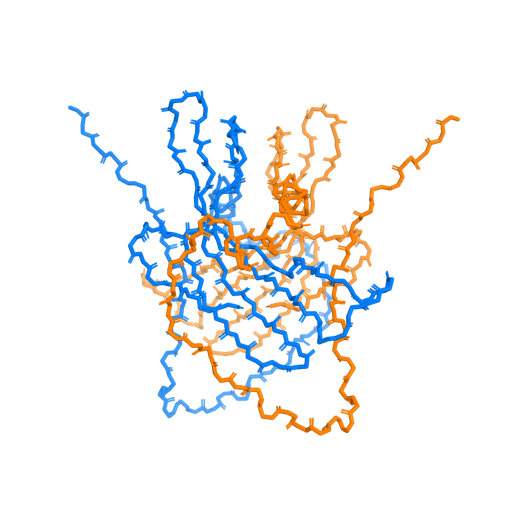 VAL B O 1
ATOM 1801 N N . LYS B 1 101 ? -1.25 9.734 1.106 1 93.81 101 LYS B N 1
ATOM 1802 C CA . LYS B 1 101 ? -2.041 10.68 0.317 1 93.81 101 LYS B CA 1
ATOM 1803 C C . LYS B 1 101 ? -3.307 11.094 1.062 1 93.81 101 LYS B C 1
ATOM 1805 O O . LYS B 1 101 ? -4.102 10.242 1.469 1 93.81 101 LYS B O 1
ATOM 1810 N N . ILE B 1 102 ? -3.441 12.328 1.228 1 96.38 102 ILE B N 1
ATOM 1811 C CA . ILE B 1 102 ? -4.578 12.914 1.935 1 96.38 102 ILE B CA 1
ATOM 1812 C C . ILE B 1 102 ? -5.379 13.797 0.984 1 96.38 102 ILE B C 1
ATOM 1814 O O . ILE B 1 102 ? -4.809 14.578 0.223 1 96.38 102 ILE B O 1
ATOM 1818 N N . TYR B 1 103 ? -6.707 13.664 1.047 1 95.69 103 TYR B N 1
ATOM 1819 C CA . TYR B 1 103 ? -7.602 14.523 0.273 1 95.69 103 TYR B CA 1
ATOM 1820 C C . TYR B 1 103 ? -8.406 15.438 1.187 1 95.69 103 TYR B C 1
ATOM 1822 O O . TYR B 1 103 ? -9.023 14.969 2.148 1 95.69 103 TYR B O 1
ATOM 1830 N N . GLU B 1 104 ? -8.336 16.703 0.822 1 95.5 104 GLU B N 1
ATOM 1831 C CA . GLU B 1 104 ? -9.141 17.703 1.503 1 95.5 104 GLU B CA 1
ATOM 1832 C C . GLU B 1 104 ? -10.141 18.344 0.548 1 95.5 104 GLU B C 1
ATOM 1834 O O . GLU B 1 104 ? -9.766 19.125 -0.327 1 95.5 104 GLU B O 1
ATOM 1839 N N . PRO B 1 105 ? -11.422 18.062 0.747 1 92.69 105 PRO B N 1
ATOM 1840 C CA . PRO B 1 105 ? -12.414 18.688 -0.137 1 92.69 105 PRO B CA 1
ATOM 1841 C C . PRO B 1 105 ? -12.461 20.203 -0.005 1 92.69 105 PRO B C 1
ATOM 1843 O O . PRO B 1 105 ? -12.156 20.75 1.062 1 92.69 105 PRO B O 1
ATOM 1846 N N . ALA B 1 106 ? -12.859 20.875 -1.096 1 90.5 106 ALA B N 1
ATOM 1847 C CA . ALA B 1 106 ? -12.938 22.328 -1.106 1 90.5 106 ALA B CA 1
ATOM 1848 C C . ALA B 1 106 ? -13.969 22.828 -0.099 1 90.5 106 ALA B C 1
ATOM 1850 O O . ALA B 1 106 ? -13.773 23.859 0.542 1 90.5 106 ALA B O 1
ATOM 1851 N N . HIS B 1 107 ? -15.008 22.203 -0.012 1 88.81 107 HIS B N 1
ATOM 1852 C CA . HIS B 1 107 ? -16.062 22.531 0.953 1 88.81 107 HIS B CA 1
ATOM 1853 C C . HIS B 1 107 ? -16.328 21.344 1.885 1 88.81 107 HIS B C 1
ATOM 1855 O O . HIS B 1 107 ? -16.672 20.266 1.43 1 88.81 107 HIS B O 1
ATOM 1861 N N . ARG B 1 108 ? -16.062 21.625 3.182 1 81.56 108 ARG B N 1
ATOM 1862 C CA . ARG B 1 108 ? -16.25 20.562 4.152 1 81.56 108 ARG B CA 1
ATOM 1863 C C . ARG B 1 108 ? -17.688 20.547 4.68 1 81.56 108 ARG B C 1
ATOM 1865 O O . ARG B 1 108 ? -18.281 21.609 4.902 1 81.56 108 ARG B O 1
ATOM 1872 N N . ASP B 1 109 ? -18.188 19.469 4.668 1 82.44 109 ASP B N 1
ATOM 1873 C CA . ASP B 1 109 ? -19.453 19.219 5.375 1 82.44 109 ASP B CA 1
ATOM 1874 C C . ASP B 1 109 ? -19.422 17.875 6.086 1 82.44 109 ASP B C 1
ATOM 1876 O O . ASP B 1 109 ? -18.344 17.344 6.387 1 82.44 109 ASP B O 1
ATOM 1880 N N . ASN B 1 110 ? -20.594 17.453 6.523 1 76.19 110 ASN B N 1
ATOM 1881 C CA . ASN B 1 110 ? -20.625 16.234 7.332 1 76.19 110 ASN B CA 1
ATOM 1882 C C . ASN B 1 110 ? -20.203 15.016 6.527 1 76.19 110 ASN B C 1
ATOM 1884 O O . ASN B 1 110 ? -19.75 14.016 7.094 1 76.19 110 ASN B O 1
ATOM 1888 N N . VAL B 1 111 ? -20.312 15.188 5.203 1 74.12 111 VAL B N 1
ATOM 1889 C CA . VAL B 1 111 ? -20.031 14.047 4.336 1 74.12 111 VAL B CA 1
ATOM 1890 C C . VAL B 1 111 ? -18.656 14.219 3.701 1 74.12 111 VAL B C 1
ATOM 1892 O O . VAL B 1 111 ? -17.906 13.242 3.57 1 74.12 111 VAL B O 1
ATOM 1895 N N . MET B 1 112 ? -18.422 15.406 3.346 1 82 112 MET B N 1
ATOM 1896 C CA . MET B 1 112 ? -17.172 15.703 2.672 1 82 112 MET B CA 1
ATOM 1897 C C . MET B 1 112 ? -16.109 16.172 3.672 1 82 112 MET B C 1
ATOM 1899 O O . MET B 1 112 ? -16.016 17.359 3.969 1 82 112 MET B O 1
ATOM 1903 N N . LYS B 1 113 ? -15.305 15.195 4.203 1 91.5 113 LYS B N 1
ATOM 1904 C CA . LYS B 1 113 ? -14.273 15.5 5.191 1 91.5 113 LYS B CA 1
ATOM 1905 C C . LYS B 1 113 ? -12.898 15.07 4.691 1 91.5 113 LYS B C 1
ATOM 1907 O O . LYS B 1 113 ? -12.781 14.375 3.682 1 91.5 113 LYS B O 1
ATOM 1912 N N . VAL B 1 114 ? -11.922 15.508 5.375 1 95.81 114 VAL B N 1
ATOM 1913 C CA . VAL B 1 114 ? -10.555 15.117 5.07 1 95.81 114 VAL B CA 1
ATOM 1914 C C . VAL B 1 114 ? -10.414 13.602 5.176 1 95.81 114 VAL B C 1
ATOM 1916 O O . VAL B 1 114 ? -10.938 12.984 6.109 1 95.81 114 VAL B O 1
ATOM 1919 N N . SER B 1 115 ? -9.727 13.047 4.16 1 95.06 115 SER B N 1
ATOM 1920 C CA . SER B 1 115 ? -9.648 11.586 4.152 1 95.06 115 SER B CA 1
ATOM 1921 C C . SER B 1 115 ? -8.258 11.109 3.742 1 95.06 115 SER B C 1
ATOM 1923 O O . SER B 1 115 ? -7.578 11.766 2.953 1 95.06 115 SER B O 1
ATOM 1925 N N . LEU B 1 116 ? -7.844 10.016 4.32 1 95.81 116 LEU B N 1
ATOM 1926 C CA . LEU B 1 116 ? -6.672 9.281 3.861 1 95.81 116 LEU B CA 1
ATOM 1927 C C . LEU B 1 116 ? -7 8.445 2.625 1 95.81 116 LEU B C 1
ATOM 1929 O O . LEU B 1 116 ? -7.891 7.598 2.662 1 95.81 116 LEU B O 1
ATOM 1933 N N . LEU B 1 117 ? -6.309 8.656 1.535 1 92.06 117 LEU B N 1
ATOM 1934 C CA . LEU B 1 117 ? -6.625 7.961 0.291 1 92.06 117 LEU B CA 1
ATOM 1935 C C . LEU B 1 117 ? -5.699 6.77 0.081 1 92.06 117 LEU B C 1
ATOM 1937 O O . LEU B 1 117 ? -6.109 5.75 -0.481 1 92.06 117 LEU B O 1
ATOM 1941 N N . ASP B 1 118 ? -4.5 6.914 0.442 1 89.25 118 ASP B N 1
ATOM 1942 C CA . ASP B 1 118 ? -3.518 5.875 0.149 1 89.25 118 ASP B CA 1
ATOM 1943 C C . ASP B 1 118 ? -2.332 5.953 1.108 1 89.25 118 ASP B C 1
ATOM 1945 O O . ASP B 1 118 ? -2.137 6.965 1.782 1 89.25 118 ASP B O 1
ATOM 1949 N N . LEU B 1 119 ? -1.616 4.855 1.201 1 91.81 119 LEU B N 1
ATOM 1950 C CA . LEU B 1 119 ? -0.458 4.723 2.078 1 91.81 119 LEU B CA 1
ATOM 1951 C C . LEU B 1 119 ? 0.56 3.752 1.494 1 91.81 119 LEU B C 1
ATOM 1953 O O . LEU B 1 119 ? 0.192 2.686 0.996 1 91.81 119 LEU B O 1
ATOM 1957 N N . LYS B 1 120 ? 1.769 4.16 1.447 1 87.94 120 LYS B N 1
ATOM 1958 C CA . LYS B 1 120 ? 2.846 3.293 0.975 1 87.94 120 LYS B CA 1
ATOM 1959 C C . LYS B 1 120 ? 4.043 3.34 1.919 1 87.94 120 LYS B C 1
ATOM 1961 O O . LYS B 1 120 ? 4.312 4.371 2.539 1 87.94 120 LYS B O 1
ATOM 1966 N N . SER B 1 121 ? 4.59 2.166 2.018 1 87.38 121 SER B N 1
ATOM 1967 C CA . SER B 1 121 ? 5.867 2.188 2.727 1 87.38 121 SER B CA 1
ATOM 1968 C C . SER B 1 121 ? 6.91 2.99 1.958 1 87.38 121 SER B C 1
ATOM 1970 O O . SER B 1 121 ? 6.969 2.926 0.729 1 87.38 121 SER B O 1
ATOM 1972 N N . SER B 1 122 ? 7.457 3.877 2.623 1 67.75 122 SER B N 1
ATOM 1973 C CA . SER B 1 122 ? 8.469 4.699 1.97 1 67.75 122 SER B CA 1
ATOM 1974 C C . SER B 1 122 ? 9.844 4.031 2.016 1 67.75 122 SER B C 1
ATOM 1976 O O . SER B 1 122 ? 10.211 3.426 3.025 1 67.75 122 SER B O 1
ATOM 1978 N N . GLU B 1 123 ? 10.336 3.885 0.854 1 58.38 123 GLU B N 1
ATOM 1979 C CA . GLU B 1 123 ? 11.766 3.592 0.863 1 58.38 123 GLU B CA 1
ATOM 1980 C C . GLU B 1 123 ? 12.57 4.797 1.334 1 58.38 123 GLU B C 1
ATOM 1982 O O . GLU B 1 123 ? 13.789 4.852 1.143 1 58.38 123 GLU B O 1
ATOM 1987 N N . ILE B 1 124 ? 11.82 5.707 1.834 1 52.72 124 ILE B N 1
ATOM 1988 C CA . ILE B 1 124 ? 12.297 7.082 1.957 1 52.72 124 ILE B CA 1
ATOM 1989 C C . ILE B 1 124 ? 13.43 7.145 2.984 1 52.72 124 ILE B C 1
ATOM 1991 O O . ILE B 1 124 ? 13.234 6.785 4.148 1 52.72 124 ILE B O 1
ATOM 1995 N N . ARG B 1 125 ? 14.594 7.09 2.326 1 52.47 125 ARG B N 1
ATOM 1996 C CA . ARG B 1 125 ? 15.539 7.797 3.182 1 52.47 125 ARG B CA 1
ATOM 1997 C C . ARG B 1 125 ? 15.109 9.242 3.404 1 52.47 125 ARG B C 1
ATOM 1999 O O . ARG B 1 125 ? 14.484 9.852 2.531 1 52.47 125 ARG B O 1
ATOM 2006 N N . ILE B 1 126 ? 14.984 9.836 4.586 1 55.91 126 ILE B N 1
ATOM 2007 C CA . ILE B 1 126 ? 14.625 11.188 5 1 55.91 126 ILE B CA 1
ATOM 2008 C C . ILE B 1 126 ? 14.945 12.172 3.877 1 55.91 126 ILE B C 1
ATOM 2010 O O . ILE B 1 126 ? 14.203 13.133 3.656 1 55.91 126 ILE B O 1
ATOM 2014 N N . ASP B 1 127 ? 15.844 11.727 3.078 1 64.44 127 ASP B N 1
ATOM 2015 C CA . ASP B 1 127 ? 16.312 12.727 2.129 1 64.44 127 ASP B CA 1
ATOM 2016 C C . ASP B 1 127 ? 15.75 12.477 0.734 1 64.44 127 ASP B C 1
ATOM 2018 O O . ASP B 1 127 ? 16 13.258 -0.191 1 64.44 127 ASP B O 1
ATOM 2022 N N . THR B 1 128 ? 15 11.586 0.631 1 68.88 128 THR B N 1
ATOM 2023 C CA . THR B 1 128 ? 14.484 11.297 -0.707 1 68.88 128 THR B CA 1
ATOM 2024 C C . THR B 1 128 ? 13.234 12.125 -0.995 1 68.88 128 THR B C 1
ATOM 2026 O O . THR B 1 128 ? 12.352 12.242 -0.144 1 68.88 128 THR B O 1
ATOM 2029 N N . PRO B 1 129 ? 13.305 12.75 -2.223 1 80.62 129 PRO B N 1
ATOM 2030 C CA . PRO B 1 129 ? 12.109 13.508 -2.6 1 80.62 129 PRO B CA 1
ATOM 2031 C C . PRO B 1 129 ? 10.844 12.648 -2.586 1 80.62 129 PRO B C 1
ATOM 2033 O O . PRO B 1 129 ? 10.906 11.445 -2.857 1 80.62 129 PRO B O 1
ATOM 2036 N N . ILE B 1 130 ? 9.812 13.305 -2.258 1 86.62 130 ILE B N 1
ATOM 2037 C CA . ILE B 1 130 ? 8.516 12.633 -2.236 1 86.62 130 ILE B CA 1
ATOM 2038 C C . ILE B 1 130 ? 8.156 12.164 -3.645 1 86.62 130 ILE B C 1
ATOM 2040 O O . ILE B 1 130 ? 8.227 12.945 -4.602 1 86.62 130 ILE B O 1
ATOM 2044 N N . LYS B 1 131 ? 7.887 10.961 -3.703 1 80.62 131 LYS B N 1
ATOM 2045 C CA . LYS B 1 131 ? 7.426 10.398 -4.969 1 80.62 131 LYS B CA 1
ATOM 2046 C C . LYS B 1 131 ? 5.902 10.367 -5.035 1 80.62 131 LYS B C 1
ATOM 2048 O O . LYS B 1 131 ? 5.242 9.906 -4.105 1 80.62 131 LYS B O 1
ATOM 2053 N N . VAL B 1 132 ? 5.441 10.883 -6.246 1 82.31 132 VAL B N 1
ATOM 2054 C CA . VAL B 1 132 ? 4 10.852 -6.465 1 82.31 132 VAL B CA 1
ATOM 2055 C C . VAL B 1 132 ? 3.559 9.422 -6.77 1 82.31 132 VAL B C 1
ATOM 2057 O O . VAL B 1 132 ? 4.258 8.68 -7.465 1 82.31 132 VAL B O 1
ATOM 2060 N N . PHE B 1 133 ? 2.381 9.055 -6.223 1 76.62 133 PHE B N 1
ATOM 2061 C CA . PHE B 1 133 ? 1.873 7.711 -6.465 1 76.62 133 PHE B CA 1
ATOM 2062 C C . PHE B 1 133 ? 0.349 7.707 -6.5 1 76.62 133 PHE B C 1
ATOM 2064 O O . PHE B 1 133 ? -0.292 8.648 -6.023 1 76.62 133 PHE B O 1
#

Foldseek 3Di:
DDDPDDCLDDPPPPPDPPPPPVPVPDDDDDDDDDDPPDPVNVVCVVCVVVVVVQVVLVPQDAWDDKDWQDWDWDDDQFIKIWTKIWTHHPVPDDIWIKIWIKTQHPDDDPVRHIDTDDMGGGSDDSPDDDDDD/DDDPDDCLPDPPPPPDPPVPPVPVPDDDDDDDDDDPPDPVNVVVVVCVVVVVVQVVLVDQDAWDDKDWQDWDWDDDQFIKIWTKIWTHHPPPDDIWIKIWIKTQHPDDDPVRHIDTDDMGGGSDDSPDDDDDD

Nearest PDB structures (foldseek):
  5elu-assembly1_A  TM=4.973E-01  e=1.270E-01  synthetic construct
  2kxg-assembly1_A  TM=4.343E-01  e=2.670E-01  Cucurbita maxima
  3b7c-assembly1_A-2  TM=4.413E-01  e=2.092E+00  Shewanella oneidensis MR-1
  8h2i-assembly1_bQ  TM=3.374E-01  e=9.395E-01  Paramecium bursaria Chlorella virus 1
  4uvq-assembly1_A-2  TM=3.590E-01  e=6.953E+00  Prochloron sp.

Secondary structure (DSSP, 8-state):
-------------------------PPP---EE--TTSHHHHHHHHTHHHHHHHHHHT---SB---EEEEEEEEEESEEEEEEEEEE-BSSS---EEEEEEEEEESS--SSS--EEEEEEE----TTSPPPP-/-------------------------PPP---EE--TTSHHHHHHHHTHHHHHHHHHHT---SB---EEEEEEEEEESEEEEEEEEEE-BSSS---EEEEEEEEEESS--SSS--EEEEEEE----TTSPPPP-

pLDDT: mean 78.8, std 24.08, range [21.34, 98.06]

Sequence (266 aa):
MRYFGLLCCLVSVLLGCGTAHMQLLGGFDREKTVTKGSEVSQLFDRVKTDIKNALDCFNVGYTGPPTALKYIQQVVAGMNYIVSMVMPSLDGGQNKYFIVKIYEPAHRDNVMKVSLLDLKSSEIRIDTPIKVFMRYFGLLCCLVSVLLGCGTAHMQLLGGFDREKTVTKGSEVSQLFDRVKTDIKNALDCFNVGYTGPPTALKYIQQVVAGMNYIVSMVMPSLDGGQNKYFIVKIYEPAHRDNVMKVSLLDLKSSEIRIDTPIKVF

Organism: Pinctada imbricata (NCBI:txid66713)

InterPro domains:
  IPR046350 Cystatin superfamily [SSF54403] (36-110)

Radius of gyration: 19.87 Å; Cα contacts (8 Å, |Δi|>4): 434; chains: 2; bounding box: 55×51×54 Å

Solvent-accessible surface area (backbone atoms only — not comparable to full-atom values): 15915 Å² total; per-residue (Å²): 139,85,81,85,74,82,84,46,75,71,73,66,80,76,76,76,83,62,94,55,82,73,64,73,65,48,68,67,50,75,78,42,75,52,45,88,86,35,71,65,42,51,56,50,62,72,37,45,67,59,50,51,52,54,44,53,65,45,52,66,80,64,50,52,74,73,40,71,47,34,34,32,41,24,49,57,90,27,36,40,33,44,33,35,30,36,30,41,40,68,77,77,60,71,67,43,38,33,33,34,31,36,37,38,49,70,64,72,52,99,80,39,52,72,40,75,73,48,75,42,73,38,54,52,51,94,79,49,78,84,73,88,129,142,84,80,83,76,78,80,52,72,69,76,66,78,76,75,77,82,61,95,56,79,72,64,72,64,48,69,68,48,74,76,41,74,50,45,90,85,35,72,65,42,51,54,50,61,73,38,45,67,58,49,52,53,55,44,52,65,46,52,68,79,62,49,52,77,74,41,71,46,35,33,30,40,26,50,55,91,25,36,40,32,44,33,35,31,39,31,41,40,68,76,78,60,72,65,43,39,32,34,35,33,37,38,36,48,71,64,73,50,97,80,40,54,74,40,73,68,47,74,43,74,37,60,54,50,94,78,49,78,86,76,88,129